Protein AF-A0A7Y2AM12-F1 (afdb_monomer_lite)

Radius of gyration: 33.65 Å; chains: 1; bounding box: 107×78×89 Å

Sequence (313 aa):
MFVEYQKIRNTVLATVAAGVAGVAAFFGVGGGEAPVKTKPTAEVAQQARPAVSVELPPVDLAAVDLDAVDLAAVESNDDASSPRPLVPATSTPVAQASAPANQPTVQMPVAEKSSTGPIPTSTAVVSDEQRYVIAMKFALGQAAESGTAKDVLGAASPWKLNLYDDDKDGRYDRGKLDKNRDDLDDEKWNFKQGRWEKDGGLSVWADDKWVGDAGAEPSKTEPNVTPDLRRYRAALAIATARADRSGKGKDVLGPASPWKLNLYDDDKDGQWDRAKLDTNRDDVDDEKWNFKKGRWEK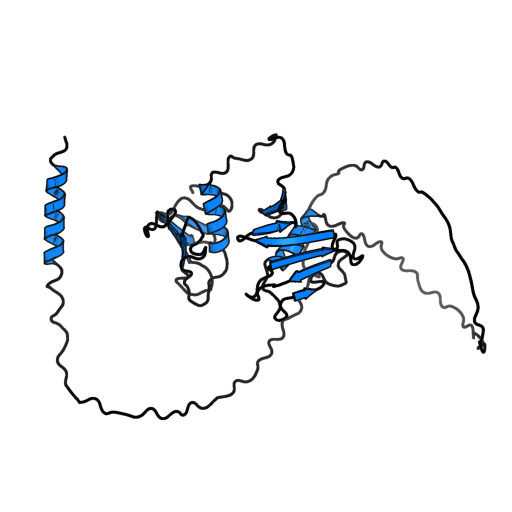SGGSPIWNGSDWVEE

Foldseek 3Di:
DPPVVVVVVVVVVVVVVVPPPPPDPPDDDDDDDDDDPDDDDDDDDPPDDDDDPDDDDDDPPVPDDDPPDDDDDDDDDDDDDDDDDDDDDDDDDDDDDDDDDDDDDDDDDDDDDDDPDDDPPPPPDQDPLNVLLVQVVVQADWADPVQKDWQPVDPPDQKIKIFGNPPPPGHTQKIFIGNRPPPDRPWIWGCDLNWIATPVRQWTDDPSGTDGPPDDDPPPDDPPCDPVLVVCLSQVVVLADWADQVQKDWQVSDPPDQKGKIFGRDPRPGHTQKIFIGNRPPPDRPWIWGQDPNWIATPPRAFTDPSRDTDGD

Structure (mmCIF, N/CA/C/O backbone):
data_AF-A0A7Y2AM12-F1
#
_entry.id   AF-A0A7Y2AM12-F1
#
loop_
_atom_site.group_PDB
_atom_site.id
_atom_site.type_symbol
_atom_site.label_atom_id
_atom_site.label_alt_id
_atom_site.label_comp_id
_atom_site.label_asym_id
_atom_site.label_entity_id
_atom_site.label_seq_id
_atom_site.pdbx_PDB_ins_code
_atom_site.Cartn_x
_atom_site.Cartn_y
_atom_site.Cartn_z
_atom_site.occupancy
_atom_site.B_iso_or_equiv
_atom_site.auth_seq_id
_atom_site.auth_comp_id
_atom_site.auth_asym_id
_atom_site.auth_atom_id
_atom_site.pdbx_PDB_model_num
ATOM 1 N N . MET A 1 1 ? -45.393 27.358 -3.571 1.00 48.16 1 MET A N 1
ATOM 2 C CA . MET A 1 1 ? -45.558 26.093 -2.822 1.00 48.16 1 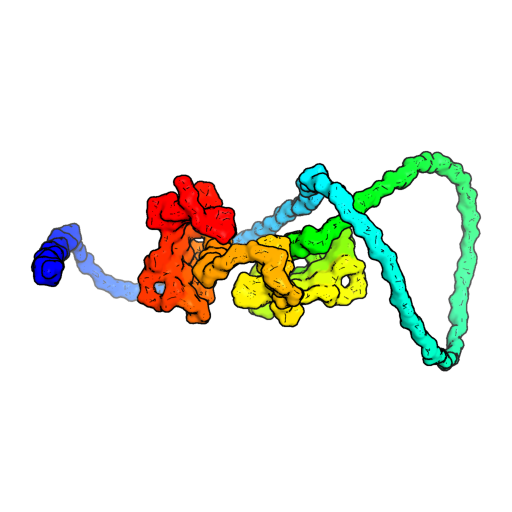MET A CA 1
ATOM 3 C C . MET A 1 1 ? -44.358 25.871 -1.883 1.00 48.16 1 MET A C 1
ATOM 5 O O . MET A 1 1 ? -43.685 24.863 -1.986 1.00 48.16 1 MET A O 1
ATOM 9 N N . PHE A 1 2 ? -44.036 26.839 -1.009 1.00 47.59 2 PHE A N 1
ATOM 10 C CA . PHE A 1 2 ? -42.770 26.846 -0.236 1.00 47.59 2 PHE A CA 1
ATOM 11 C C . PHE A 1 2 ? -42.912 27.319 1.229 1.00 47.59 2 PHE A C 1
ATOM 13 O O . PHE A 1 2 ? -41.919 27.463 1.933 1.00 47.59 2 PHE A O 1
ATOM 20 N N . VAL A 1 3 ? -44.139 27.569 1.704 1.00 49.03 3 VAL A N 1
ATOM 21 C CA . VAL A 1 3 ? -44.395 28.188 3.024 1.00 49.03 3 VAL A CA 1
ATOM 22 C C . VAL A 1 3 ? -44.646 27.146 4.124 1.00 49.03 3 VAL A C 1
ATOM 24 O O . VAL A 1 3 ? -44.323 27.377 5.286 1.00 49.03 3 VAL A O 1
ATOM 27 N N . GLU A 1 4 ? -45.179 25.971 3.782 1.00 51.16 4 GLU A N 1
ATOM 28 C CA . GLU A 1 4 ? -45.597 24.967 4.775 1.00 51.16 4 GLU A CA 1
ATOM 29 C C . GLU A 1 4 ? -44.423 24.213 5.420 1.00 51.16 4 GLU A C 1
ATOM 31 O O . GLU A 1 4 ? -44.491 23.861 6.598 1.00 51.16 4 GLU A O 1
ATOM 36 N N . TYR A 1 5 ? -43.305 24.044 4.703 1.00 46.94 5 TYR A N 1
ATOM 37 C CA . TYR A 1 5 ? -42.157 23.255 5.172 1.00 46.94 5 TYR A CA 1
ATOM 38 C C . TYR A 1 5 ? -41.470 23.833 6.425 1.00 46.94 5 TYR A C 1
ATOM 40 O O . TYR A 1 5 ? -40.877 23.096 7.212 1.00 46.94 5 TYR A O 1
ATOM 48 N N . GLN A 1 6 ? -41.583 25.146 6.659 1.00 48.53 6 GLN A N 1
ATOM 49 C CA . GLN A 1 6 ? -41.065 25.786 7.875 1.00 48.53 6 GLN A CA 1
ATOM 50 C C . GLN A 1 6 ? -41.916 25.480 9.118 1.00 48.53 6 GLN A C 1
ATOM 52 O O . GLN A 1 6 ? -41.383 25.412 10.224 1.00 48.53 6 GLN A O 1
ATOM 57 N N . LYS A 1 7 ? -43.228 25.247 8.959 1.00 48.44 7 LYS A N 1
ATOM 58 C CA . LYS A 1 7 ? -44.145 25.034 10.092 1.00 48.44 7 LYS A CA 1
ATOM 59 C C . LYS A 1 7 ? -43.875 23.713 10.818 1.00 48.44 7 LYS A C 1
ATOM 61 O O . LYS A 1 7 ? -43.938 23.671 12.041 1.00 48.44 7 LYS A O 1
ATOM 66 N N . ILE A 1 8 ? -43.510 22.669 10.071 1.00 53.03 8 ILE A N 1
ATOM 67 C CA . ILE A 1 8 ? -43.226 21.327 10.608 1.00 53.03 8 ILE A CA 1
ATOM 68 C C . ILE A 1 8 ? -41.951 21.330 11.470 1.00 53.03 8 ILE A C 1
ATOM 70 O O . ILE A 1 8 ? -41.915 20.704 12.531 1.00 53.03 8 ILE A O 1
ATOM 74 N N . ARG A 1 9 ? -40.911 22.073 11.057 1.00 49.75 9 ARG A N 1
ATOM 75 C CA . ARG A 1 9 ? -39.594 22.073 11.723 1.00 49.75 9 ARG A CA 1
ATOM 76 C C . ARG A 1 9 ? -39.655 22.548 13.181 1.00 49.75 9 ARG A C 1
ATOM 78 O O . ARG A 1 9 ? -38.979 21.976 14.033 1.00 49.75 9 ARG A O 1
ATOM 85 N N . ASN A 1 10 ? -40.502 23.535 13.476 1.00 46.44 10 ASN A N 1
ATOM 86 C CA . ASN A 1 10 ? -40.638 24.088 14.827 1.00 46.44 10 ASN A CA 1
ATOM 87 C C . ASN A 1 10 ? -41.436 23.175 15.776 1.00 46.44 10 ASN A C 1
ATOM 89 O O . ASN A 1 10 ? -41.194 23.200 16.980 1.00 46.44 10 ASN A O 1
ATOM 93 N N . THR A 1 11 ? -42.348 22.341 15.262 1.00 49.12 11 THR A N 1
ATOM 94 C CA . THR A 1 11 ? -43.096 21.379 16.090 1.00 49.12 11 THR A CA 1
ATOM 95 C C . THR A 1 11 ? -42.201 20.239 16.578 1.00 49.12 11 THR A C 1
ATOM 97 O O . THR A 1 11 ? -42.242 19.903 17.757 1.00 49.12 11 THR A O 1
ATOM 100 N N . VAL A 1 12 ? -41.346 19.686 15.708 1.00 50.94 12 VAL A N 1
ATOM 101 C CA . VAL A 1 12 ? -40.461 18.555 16.059 1.00 50.94 12 VAL A CA 1
ATOM 102 C C . VAL A 1 12 ? -39.429 18.942 17.129 1.00 50.94 12 VAL A C 1
ATOM 104 O O . VAL A 1 12 ? -39.163 18.163 18.043 1.00 50.94 12 VAL A O 1
ATOM 107 N N . LEU A 1 13 ? -38.888 20.165 17.069 1.00 43.28 13 LEU A N 1
ATOM 108 C CA . LEU A 1 13 ? -37.927 20.668 18.061 1.00 43.28 13 LEU A CA 1
ATOM 109 C C . LEU A 1 13 ? -38.526 20.827 19.470 1.00 43.28 13 LEU A C 1
ATOM 111 O O . LEU A 1 13 ? -37.813 20.635 20.455 1.00 43.28 13 LEU A O 1
ATOM 115 N N . ALA A 1 14 ? -39.824 21.123 19.587 1.00 44.62 14 ALA A N 1
ATOM 116 C CA . ALA A 1 14 ? -40.483 21.276 20.884 1.00 44.62 14 ALA A CA 1
ATOM 117 C C . ALA A 1 14 ? -40.625 19.942 21.645 1.00 44.62 14 ALA A C 1
ATOM 119 O O . ALA A 1 14 ? -40.529 19.919 22.871 1.00 44.62 14 ALA A O 1
ATOM 120 N N . THR A 1 15 ? -40.821 18.823 20.938 1.00 42.66 15 THR A N 1
ATOM 121 C CA . THR A 1 15 ? -41.042 17.509 21.566 1.00 42.66 15 THR A CA 1
ATOM 122 C C . THR A 1 15 ? -39.771 16.934 22.198 1.00 42.66 15 THR A C 1
ATOM 124 O O . THR A 1 15 ? -39.844 16.315 23.258 1.00 42.66 15 THR A O 1
ATOM 127 N N . VAL A 1 16 ? -38.596 17.170 21.602 1.00 45.44 16 VAL A N 1
ATOM 128 C CA . VAL A 1 16 ? -37.316 16.648 22.122 1.00 45.44 16 VAL A CA 1
ATOM 129 C C . VAL A 1 16 ? -36.921 17.328 23.440 1.00 45.44 16 VAL A C 1
ATOM 131 O O . VAL A 1 16 ? -36.433 16.664 24.354 1.00 45.44 16 VAL A O 1
ATOM 134 N N . ALA A 1 17 ? -37.199 18.628 23.586 1.00 41.84 17 ALA A N 1
ATOM 135 C CA . ALA A 1 17 ? -36.869 19.394 24.791 1.00 41.84 17 ALA A CA 1
ATOM 136 C C . ALA A 1 17 ? -37.600 18.903 26.060 1.00 41.84 17 ALA A C 1
ATOM 138 O O . ALA A 1 17 ? -37.086 19.062 27.165 1.00 41.84 17 ALA A O 1
ATOM 139 N N . ALA A 1 18 ? -38.770 18.270 25.917 1.00 42.28 18 ALA A N 1
ATOM 140 C CA . ALA A 1 18 ? -39.535 17.723 27.039 1.00 42.28 18 ALA A CA 1
ATOM 141 C C . ALA A 1 18 ? -39.009 16.363 27.550 1.00 42.28 18 ALA A C 1
ATOM 143 O O . ALA A 1 18 ? -39.309 15.978 28.678 1.00 42.28 18 ALA A O 1
ATOM 144 N N . GLY A 1 19 ? -38.224 15.630 26.749 1.00 36.97 19 GLY A N 1
ATOM 145 C CA . GLY A 1 19 ? -37.822 14.249 27.055 1.00 36.97 19 GLY A CA 1
ATOM 146 C C . GLY A 1 19 ? -36.674 14.092 28.061 1.00 36.97 19 GLY A C 1
ATOM 147 O O . GLY A 1 19 ? -36.467 13.000 28.583 1.00 36.97 19 GLY A O 1
ATOM 148 N N . VAL A 1 20 ? -35.916 15.157 28.345 1.00 42.25 20 VAL A N 1
ATOM 149 C CA . VAL A 1 20 ? -34.642 15.070 29.094 1.00 42.25 20 VAL A CA 1
ATOM 150 C C . VAL A 1 20 ? -34.815 15.261 30.613 1.00 42.25 20 VAL A C 1
ATOM 152 O O . VAL A 1 20 ? -33.947 14.876 31.391 1.00 42.25 20 VAL A O 1
ATOM 155 N N . ALA A 1 21 ? -35.959 15.774 31.074 1.00 40.28 21 ALA A N 1
ATOM 156 C CA . ALA A 1 21 ? -36.212 16.050 32.495 1.00 40.28 21 ALA A CA 1
ATOM 157 C C . ALA A 1 21 ? -36.551 14.805 33.356 1.00 40.28 21 ALA A C 1
ATOM 159 O O . ALA A 1 21 ? -36.810 14.942 34.550 1.00 40.28 21 ALA A O 1
ATOM 160 N N . GLY A 1 22 ? -36.597 13.601 32.769 1.00 39.72 22 GLY A N 1
ATOM 161 C CA . GLY A 1 22 ? -37.261 12.430 33.365 1.00 39.72 22 GLY A CA 1
ATOM 162 C C . GLY A 1 22 ? -36.388 11.356 34.031 1.00 39.72 22 GLY A C 1
ATOM 163 O O . GLY A 1 22 ? -36.951 10.399 34.554 1.00 39.72 22 GLY A O 1
ATOM 164 N N . VAL A 1 23 ? -35.048 11.448 34.007 1.00 43.47 23 VAL A N 1
ATOM 165 C CA . VAL A 1 23 ? -34.156 10.317 34.385 1.00 43.47 23 VAL A CA 1
ATOM 166 C C . VAL A 1 23 ? -33.044 10.717 35.374 1.00 43.47 23 VAL A C 1
ATOM 168 O O . VAL A 1 23 ? -31.906 10.274 35.274 1.00 43.47 23 VAL A O 1
ATOM 171 N N . ALA A 1 24 ? -33.365 11.570 36.353 1.00 40.50 24 ALA A N 1
ATOM 172 C CA . ALA A 1 24 ? -32.408 12.082 37.349 1.00 40.50 24 ALA A CA 1
ATOM 173 C C . ALA A 1 24 ? -32.880 11.903 38.811 1.00 40.50 24 ALA A C 1
ATOM 175 O O . ALA A 1 24 ? -32.611 12.745 39.663 1.00 40.50 24 ALA A O 1
ATOM 176 N N . ALA A 1 25 ? -33.615 10.821 39.103 1.00 45.88 25 ALA A N 1
ATOM 177 C CA . ALA A 1 25 ? -34.287 10.619 40.395 1.00 45.88 25 ALA A CA 1
ATOM 178 C C . ALA A 1 25 ? -34.190 9.186 40.972 1.00 45.88 25 ALA A C 1
ATOM 180 O O . ALA A 1 25 ? -35.029 8.808 41.785 1.00 45.88 25 ALA A O 1
ATOM 181 N N . PHE A 1 26 ? -33.206 8.370 40.556 1.00 46.47 26 PHE A N 1
ATOM 182 C CA . PHE A 1 26 ? -33.102 6.964 41.004 1.00 46.47 26 PHE A CA 1
ATOM 183 C C . PHE A 1 26 ? -31.701 6.457 41.402 1.00 46.47 26 PHE A C 1
ATOM 185 O O . PHE A 1 26 ? -31.488 5.258 41.550 1.00 46.47 26 PHE A O 1
ATOM 192 N N . PHE A 1 27 ? -30.768 7.370 41.671 1.00 46.12 27 PHE A N 1
ATOM 193 C CA . PHE A 1 27 ? -29.614 7.120 42.540 1.00 46.12 27 PHE A CA 1
ATOM 194 C C . PHE A 1 27 ? -29.493 8.321 43.489 1.00 46.12 27 PHE A C 1
ATOM 196 O O . PHE A 1 27 ? -29.644 9.457 43.053 1.00 46.12 27 PHE A O 1
ATOM 203 N N . GLY A 1 28 ? -29.246 8.167 44.785 1.00 39.53 28 GLY A N 1
ATOM 204 C CA . GLY A 1 28 ? -29.014 6.941 45.551 1.00 39.53 28 GLY A CA 1
ATOM 205 C C . GLY A 1 28 ? -28.214 7.323 46.792 1.00 39.53 28 GLY A C 1
ATOM 206 O O . GLY A 1 28 ? -27.015 7.556 46.690 1.00 39.53 28 GLY A O 1
ATOM 207 N N . VAL A 1 29 ? -28.881 7.499 47.935 1.00 48.03 29 VAL A N 1
ATOM 208 C CA . VAL A 1 29 ? -28.273 8.161 49.101 1.00 48.03 29 VAL A CA 1
ATOM 209 C C . VAL A 1 29 ? -27.206 7.281 49.759 1.00 48.03 29 VAL A C 1
ATOM 211 O O . VAL A 1 29 ? -27.513 6.303 50.433 1.00 48.03 29 VAL A O 1
ATOM 214 N N . GLY A 1 30 ? -25.958 7.715 49.623 1.00 41.72 30 GLY A N 1
ATOM 215 C CA . GLY A 1 30 ? -24.809 7.376 50.455 1.00 41.72 30 GLY A CA 1
ATOM 216 C C . GLY A 1 30 ? -23.833 8.552 50.355 1.00 41.72 30 GLY A C 1
ATOM 217 O O . GLY A 1 30 ? -23.687 9.142 49.291 1.00 41.72 30 GLY A O 1
ATOM 218 N N . GLY A 1 31 ? -23.191 9.023 51.415 1.00 43.00 31 GLY A N 1
ATOM 219 C CA . GLY A 1 31 ? -22.893 8.361 52.684 1.00 43.00 31 GLY A CA 1
ATOM 220 C C . GLY A 1 31 ? -21.434 8.696 52.966 1.00 43.00 31 GLY A C 1
ATOM 221 O O . GLY A 1 31 ? -20.547 7.969 52.539 1.00 43.00 31 GLY A O 1
ATOM 222 N N . GLY A 1 32 ? -21.191 9.896 53.495 1.00 50.31 32 GLY A N 1
ATOM 223 C CA . GLY A 1 32 ? -19.881 10.538 53.395 1.00 50.31 32 GLY A CA 1
ATOM 224 C C . GLY A 1 32 ? -18.873 10.061 54.437 1.00 50.31 32 GLY A C 1
ATOM 225 O O . GLY A 1 32 ? -19.106 10.224 55.631 1.00 50.31 32 GLY A O 1
ATOM 226 N N . GLU A 1 33 ? -17.711 9.608 53.971 1.00 41.59 33 GLU A N 1
ATOM 227 C CA . GLU A 1 33 ? -16.482 9.513 54.764 1.00 41.59 33 GLU A CA 1
ATOM 228 C C . GLU A 1 33 ? -15.369 10.351 54.113 1.00 41.59 33 GLU A C 1
ATOM 230 O O . GLU A 1 33 ? -15.373 10.606 52.907 1.00 41.59 33 GLU A O 1
ATOM 235 N N . ALA A 1 34 ? -14.438 10.853 54.927 1.00 53.59 34 ALA A N 1
ATOM 236 C CA . ALA A 1 34 ? -13.440 11.826 54.489 1.00 53.59 34 ALA A CA 1
ATOM 237 C C . ALA A 1 34 ? -12.248 11.169 53.755 1.00 53.59 34 ALA A C 1
ATOM 239 O O . ALA A 1 34 ? -11.826 10.073 54.130 1.00 53.59 34 ALA A O 1
ATOM 240 N N . PRO A 1 35 ? -11.634 11.842 52.760 1.00 52.34 35 PRO A N 1
ATOM 241 C CA . PRO A 1 35 ? -10.493 11.298 52.027 1.00 52.34 35 PRO A CA 1
ATOM 242 C C . PRO A 1 35 ? -9.235 11.228 52.906 1.00 52.34 35 PRO A C 1
ATOM 244 O O . PRO A 1 35 ? -8.510 12.212 53.085 1.00 52.34 35 PRO A O 1
ATOM 247 N N . VAL A 1 36 ? -8.945 10.037 53.431 1.00 50.72 36 VAL A N 1
ATOM 248 C CA . VAL A 1 36 ? -7.680 9.735 54.112 1.00 50.72 36 VAL A CA 1
ATOM 249 C C . VAL A 1 36 ? -6.530 9.838 53.108 1.00 50.72 36 VAL A C 1
ATOM 251 O O . VAL A 1 36 ? -6.506 9.137 52.099 1.00 50.72 36 VAL A O 1
ATOM 254 N N . LYS A 1 37 ? -5.539 10.692 53.395 1.00 50.84 37 LYS A N 1
ATOM 255 C CA . LYS A 1 37 ? -4.305 10.806 52.600 1.00 50.84 37 LYS A CA 1
ATOM 256 C C . LYS A 1 37 ? -3.406 9.580 52.801 1.00 50.84 37 LYS A C 1
ATOM 258 O O . LYS A 1 37 ? -2.452 9.628 53.578 1.00 50.84 37 LYS A O 1
ATOM 263 N N . THR A 1 38 ? -3.675 8.494 52.084 1.00 45.78 38 THR A N 1
ATOM 264 C CA . THR A 1 38 ? -2.733 7.377 51.964 1.00 45.78 38 THR A CA 1
ATOM 265 C C . THR A 1 38 ? -1.579 7.756 51.032 1.00 45.78 38 THR A C 1
ATOM 267 O O . THR A 1 38 ? -1.756 8.242 49.916 1.00 45.78 38 THR A O 1
ATOM 270 N N . LYS A 1 39 ? -0.357 7.580 51.534 1.00 47.91 39 LYS A N 1
ATOM 271 C CA . LYS A 1 39 ? 0.895 7.844 50.818 1.00 47.91 39 LYS A CA 1
ATOM 272 C C . LYS A 1 39 ? 1.171 6.669 49.863 1.00 47.91 39 LYS A C 1
ATOM 274 O O . LYS A 1 39 ? 1.102 5.534 50.330 1.00 47.91 39 LYS A O 1
ATOM 279 N N . PRO A 1 40 ? 1.502 6.886 48.577 1.00 48.66 40 PRO A N 1
ATOM 280 C CA . PRO A 1 40 ? 1.839 5.786 47.680 1.00 48.66 40 PRO A CA 1
ATOM 281 C C . PRO A 1 40 ? 3.198 5.187 48.070 1.00 48.66 40 PRO A C 1
ATOM 283 O O . PRO A 1 40 ? 4.247 5.789 47.837 1.00 48.66 40 PRO A O 1
ATOM 286 N N . THR A 1 41 ? 3.179 4.001 48.678 1.00 54.06 41 THR A N 1
ATOM 287 C CA . THR A 1 41 ? 4.371 3.161 48.840 1.00 54.06 41 THR A CA 1
ATOM 288 C C . THR A 1 41 ? 4.652 2.470 47.511 1.00 54.06 41 THR A C 1
ATOM 290 O O . THR A 1 41 ? 3.810 1.730 47.006 1.00 54.06 41 THR A O 1
ATOM 293 N N . ALA A 1 42 ? 5.823 2.724 46.930 1.00 53.31 42 ALA A N 1
ATOM 294 C CA . ALA A 1 42 ? 6.244 2.089 45.690 1.00 53.31 42 ALA A CA 1
ATOM 295 C C . ALA A 1 42 ? 6.915 0.740 45.984 1.00 53.31 42 ALA A C 1
ATOM 297 O O . ALA A 1 42 ? 8.079 0.704 46.373 1.00 53.31 42 ALA A O 1
ATOM 298 N N . GLU A 1 43 ? 6.193 -0.359 45.763 1.00 50.09 43 GLU A N 1
ATOM 299 C CA . GLU A 1 43 ? 6.759 -1.712 45.772 1.00 50.09 43 GLU A CA 1
ATOM 300 C C . GLU A 1 43 ? 6.133 -2.555 44.650 1.00 50.09 43 GLU A C 1
ATOM 302 O O . GLU A 1 43 ? 5.237 -3.370 44.855 1.00 50.09 43 GLU A O 1
ATOM 307 N N . VAL A 1 44 ? 6.590 -2.316 43.417 1.00 49.94 44 VAL A N 1
ATOM 308 C CA . VAL A 1 44 ? 6.283 -3.176 42.266 1.00 49.94 44 VAL A CA 1
ATOM 309 C C . VAL A 1 44 ? 7.417 -4.184 42.128 1.00 49.94 44 VAL A C 1
ATOM 311 O O . VAL A 1 44 ? 8.476 -3.870 41.586 1.00 49.94 44 VAL A O 1
ATOM 314 N N . ALA A 1 45 ? 7.201 -5.399 42.628 1.00 48.97 45 ALA A N 1
ATOM 315 C CA . ALA A 1 45 ? 8.146 -6.492 42.446 1.00 48.97 45 ALA A CA 1
ATOM 316 C C . ALA A 1 45 ? 8.294 -6.821 40.948 1.00 48.97 45 ALA A C 1
ATOM 318 O O . ALA A 1 45 ? 7.326 -7.2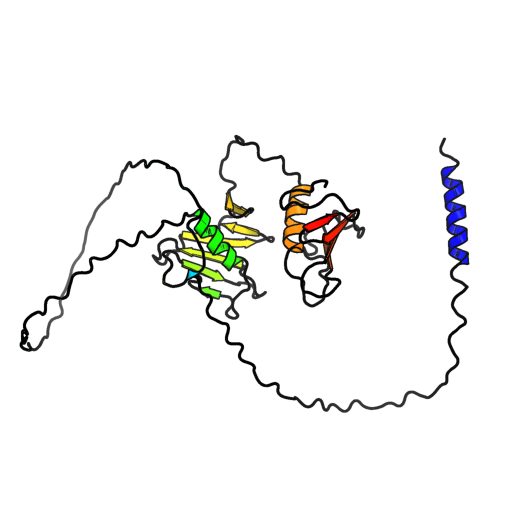01 40.286 1.00 48.97 45 ALA A O 1
ATOM 319 N N . GLN A 1 46 ? 9.511 -6.698 40.407 1.00 46.72 46 GLN A N 1
ATOM 320 C CA . GLN A 1 46 ? 9.819 -7.124 39.040 1.00 46.72 46 GLN A CA 1
ATOM 321 C C . GLN A 1 46 ? 9.804 -8.654 38.951 1.00 46.72 46 GLN A C 1
ATOM 323 O O . GLN A 1 46 ? 10.822 -9.324 39.118 1.00 46.72 46 GLN A O 1
ATOM 328 N N . GLN A 1 47 ? 8.629 -9.216 38.678 1.00 51.09 47 GLN A N 1
ATOM 329 C CA . GLN A 1 47 ? 8.473 -10.642 38.425 1.00 51.09 47 GLN A CA 1
ATOM 330 C C . GLN A 1 47 ? 9.033 -10.971 37.033 1.00 51.09 47 GLN A C 1
ATOM 332 O O . GLN A 1 47 ? 8.367 -10.782 36.014 1.00 51.09 47 GLN A O 1
ATOM 337 N N . ALA A 1 48 ? 10.289 -11.421 36.993 1.00 50.69 48 ALA A N 1
ATOM 338 C CA . ALA A 1 48 ? 10.980 -11.773 35.758 1.00 50.69 48 ALA A CA 1
ATOM 339 C C . ALA A 1 48 ? 10.213 -12.868 34.996 1.00 50.69 48 ALA A C 1
ATOM 341 O O . ALA A 1 48 ? 10.040 -13.984 35.489 1.00 50.69 48 ALA A O 1
ATOM 342 N N . ARG A 1 49 ? 9.751 -12.547 33.783 1.00 51.25 49 ARG A N 1
ATOM 343 C CA . ARG A 1 49 ? 9.160 -13.534 32.872 1.00 51.25 49 ARG A CA 1
ATOM 344 C C . ARG A 1 49 ? 10.278 -14.362 32.225 1.00 51.25 49 ARG A C 1
ATOM 346 O O . ARG A 1 49 ? 11.261 -13.765 31.786 1.00 51.25 49 ARG A O 1
ATOM 353 N N . PRO A 1 50 ? 10.144 -15.696 32.123 1.00 51.25 50 PRO A N 1
ATOM 354 C CA . PRO A 1 50 ? 11.082 -16.497 31.348 1.00 51.25 50 PRO A CA 1
ATOM 355 C C . PRO A 1 50 ? 10.990 -16.114 29.866 1.00 51.25 50 PRO A C 1
ATOM 357 O O . PRO A 1 50 ? 9.896 -15.901 29.339 1.00 51.25 50 PRO A O 1
ATOM 360 N N . ALA A 1 51 ? 12.137 -16.041 29.191 1.00 45.66 51 ALA A N 1
ATOM 361 C CA . ALA A 1 51 ? 12.180 -15.857 27.748 1.00 45.66 51 ALA A CA 1
ATOM 362 C C . ALA A 1 51 ? 11.692 -17.141 27.060 1.00 45.66 51 ALA A C 1
ATOM 364 O O . ALA A 1 51 ? 12.333 -18.187 27.158 1.00 45.66 51 ALA A O 1
ATOM 365 N N . VAL A 1 52 ? 10.549 -17.062 26.378 1.00 57.34 52 VAL A N 1
ATOM 366 C CA . VAL A 1 52 ? 10.064 -18.136 25.506 1.00 57.34 52 VAL A CA 1
ATOM 367 C C . VAL A 1 52 ? 10.642 -17.888 24.118 1.00 57.34 52 VAL A C 1
ATOM 369 O O . VAL A 1 52 ? 10.113 -17.075 23.362 1.00 57.34 52 VAL A O 1
ATOM 372 N N . SER A 1 53 ? 11.740 -18.569 23.797 1.00 51.97 53 SER A N 1
ATOM 373 C CA . SER A 1 53 ? 12.266 -18.608 22.432 1.00 51.97 53 SER A CA 1
ATOM 374 C C . SER A 1 53 ? 11.265 -19.334 21.536 1.00 51.97 53 SER A C 1
ATOM 376 O O . SER A 1 53 ? 11.131 -20.554 21.614 1.00 51.97 53 SER A O 1
ATOM 378 N N . VAL A 1 54 ? 10.541 -18.586 20.704 1.00 56.19 54 VAL A N 1
ATOM 379 C CA . VAL A 1 54 ? 9.681 -19.159 19.664 1.00 56.19 54 VAL A CA 1
ATOM 380 C C . VAL A 1 54 ? 10.564 -19.507 18.472 1.00 56.19 54 VAL A C 1
ATOM 382 O O . VAL A 1 54 ? 10.887 -18.653 17.650 1.00 56.19 54 VAL A O 1
ATOM 385 N N . GLU A 1 55 ? 10.983 -20.766 18.408 1.00 45.25 55 GLU A N 1
ATOM 386 C CA . GLU A 1 55 ? 11.673 -21.324 17.248 1.00 45.25 55 GLU A CA 1
ATOM 387 C C . GLU A 1 55 ? 10.661 -21.449 16.098 1.00 45.25 55 GLU A C 1
ATOM 389 O O . GLU A 1 55 ? 9.754 -22.283 16.136 1.00 45.25 55 GLU A O 1
ATOM 394 N N . LEU A 1 56 ? 10.755 -20.552 15.112 1.00 54.12 56 LEU A N 1
ATOM 395 C CA . LEU A 1 56 ? 9.883 -20.582 13.940 1.00 54.12 56 LEU A CA 1
ATOM 396 C C . LEU A 1 56 ? 10.251 -21.795 13.069 1.00 54.12 56 LEU A C 1
ATOM 398 O O . LEU A 1 56 ? 11.436 -21.985 12.781 1.00 54.12 56 LEU A O 1
ATOM 402 N N . PRO A 1 57 ? 9.274 -22.609 12.628 1.00 66.19 57 PRO A N 1
ATOM 403 C CA . PRO A 1 57 ? 9.557 -23.745 11.762 1.00 66.19 57 PRO A CA 1
ATOM 404 C C . PRO A 1 57 ? 10.115 -23.263 10.411 1.00 66.19 57 PRO A C 1
ATOM 406 O O . PRO A 1 57 ? 9.711 -22.199 9.929 1.00 66.19 57 PRO A O 1
ATOM 409 N N . PRO A 1 58 ? 11.013 -24.033 9.770 1.00 61.88 58 PRO A N 1
ATOM 410 C CA . PRO A 1 58 ? 11.512 -23.695 8.444 1.00 61.88 58 PRO A CA 1
ATOM 411 C C . PRO A 1 58 ? 10.355 -23.656 7.439 1.00 61.88 58 PRO A C 1
ATOM 413 O O . PRO A 1 58 ? 9.550 -24.585 7.365 1.00 61.88 58 PRO A O 1
ATOM 416 N N . VAL A 1 59 ? 10.280 -22.578 6.657 1.00 60.34 59 VAL A N 1
ATOM 417 C CA . VAL A 1 59 ? 9.306 -22.448 5.567 1.00 60.34 59 VAL A CA 1
ATOM 418 C C . VAL A 1 59 ? 9.762 -23.333 4.412 1.00 60.34 59 VAL A C 1
ATOM 420 O O . VAL A 1 59 ? 10.765 -23.039 3.763 1.00 60.34 59 VAL A O 1
ATOM 423 N N . ASP A 1 60 ? 9.032 -24.419 4.164 1.00 52.56 60 ASP A N 1
ATOM 424 C CA . ASP A 1 60 ? 9.307 -25.307 3.038 1.00 52.56 60 ASP A CA 1
ATOM 425 C C . ASP A 1 60 ? 8.819 -24.679 1.723 1.00 52.56 60 ASP A C 1
ATOM 427 O O . ASP A 1 60 ? 7.625 -24.640 1.421 1.00 52.56 60 ASP A O 1
ATOM 431 N N . LEU A 1 61 ? 9.769 -24.162 0.943 1.00 51.34 61 LEU A N 1
ATOM 432 C CA . LEU A 1 61 ? 9.518 -23.553 -0.364 1.00 51.34 61 LEU A CA 1
ATOM 433 C C . LEU A 1 61 ? 9.294 -24.588 -1.482 1.00 51.34 61 LEU A C 1
ATOM 435 O O . LEU A 1 61 ? 8.922 -24.195 -2.585 1.00 51.34 61 LEU A O 1
ATOM 439 N N . ALA A 1 62 ? 9.482 -25.891 -1.229 1.00 53.91 62 ALA A N 1
ATOM 440 C CA . ALA A 1 62 ? 9.269 -26.939 -2.232 1.00 53.91 62 ALA A CA 1
ATOM 441 C C . ALA A 1 62 ? 7.781 -27.264 -2.486 1.00 53.91 62 ALA A C 1
ATOM 443 O O . ALA A 1 62 ? 7.469 -28.005 -3.414 1.00 53.91 62 ALA A O 1
ATOM 444 N N . ALA A 1 63 ? 6.863 -26.716 -1.682 1.00 46.94 63 ALA A N 1
ATOM 445 C CA . ALA A 1 63 ? 5.423 -26.978 -1.761 1.00 46.94 63 ALA A CA 1
ATOM 446 C C . ALA A 1 63 ? 4.642 -26.032 -2.703 1.00 46.94 63 ALA A C 1
ATOM 448 O O . ALA A 1 63 ? 3.410 -26.076 -2.729 1.00 46.94 63 ALA A O 1
ATOM 449 N N . VAL A 1 64 ? 5.322 -25.163 -3.461 1.00 49.53 64 VAL A N 1
ATOM 450 C CA . VAL A 1 64 ? 4.681 -24.318 -4.483 1.00 49.53 64 VAL A CA 1
ATOM 451 C C . VAL A 1 64 ? 4.544 -25.117 -5.779 1.00 49.53 64 VAL A C 1
ATOM 453 O O . VAL A 1 64 ? 5.495 -25.226 -6.548 1.00 49.53 64 VAL A O 1
ATOM 456 N N . ASP A 1 65 ? 3.354 -25.672 -6.007 1.00 41.41 65 ASP A N 1
ATOM 457 C CA . ASP A 1 65 ? 2.983 -26.304 -7.277 1.00 41.41 65 ASP A CA 1
ATOM 458 C C . ASP A 1 65 ? 3.000 -25.260 -8.413 1.00 41.41 65 ASP A C 1
ATOM 460 O O . ASP A 1 65 ? 2.401 -24.186 -8.298 1.00 41.41 65 ASP A O 1
ATOM 464 N N . LEU A 1 66 ? 3.741 -25.559 -9.483 1.00 50.06 66 LEU A N 1
ATOM 465 C CA . LEU A 1 66 ? 4.013 -24.663 -10.612 1.00 50.06 66 LEU A CA 1
ATOM 466 C C . LEU A 1 66 ? 3.477 -25.198 -11.951 1.00 50.06 66 LEU A C 1
ATOM 468 O O . LEU A 1 66 ? 3.524 -24.472 -12.944 1.00 50.06 66 LEU A O 1
ATOM 472 N N . ASP A 1 67 ? 2.924 -26.415 -11.995 1.00 42.22 67 ASP A N 1
ATOM 473 C CA . ASP A 1 67 ? 2.609 -27.126 -13.249 1.00 42.22 67 ASP A CA 1
ATOM 474 C C . ASP A 1 67 ? 1.286 -26.666 -13.915 1.00 42.22 67 ASP A C 1
ATOM 476 O O . ASP A 1 67 ? 0.783 -27.291 -14.849 1.00 42.22 67 ASP A O 1
ATOM 480 N N . ALA A 1 68 ? 0.708 -25.551 -13.454 1.00 43.00 68 ALA A N 1
ATOM 481 C CA . ALA A 1 68 ? -0.639 -25.087 -13.804 1.00 43.00 68 ALA A CA 1
ATOM 482 C C . ALA A 1 68 ? -0.701 -23.904 -14.802 1.00 43.00 68 ALA A C 1
ATOM 484 O O . ALA A 1 68 ? -1.733 -23.232 -14.880 1.00 43.00 68 ALA A O 1
ATOM 485 N N . VAL A 1 69 ? 0.368 -23.620 -15.562 1.00 44.78 69 VAL A N 1
ATOM 486 C CA . VAL A 1 69 ? 0.386 -22.536 -16.572 1.00 44.78 69 VAL A CA 1
ATOM 487 C C . VAL A 1 69 ? 0.864 -23.047 -17.935 1.00 44.78 69 VAL A C 1
ATOM 489 O O . VAL A 1 69 ? 2.047 -23.303 -18.141 1.00 44.78 69 VAL A O 1
ATOM 492 N N . ASP A 1 70 ? -0.067 -23.151 -18.883 1.00 38.50 70 ASP A N 1
ATOM 493 C CA . ASP A 1 70 ? 0.191 -23.556 -20.271 1.00 38.50 70 ASP A CA 1
ATOM 494 C C . ASP A 1 70 ? 0.767 -22.379 -21.088 1.00 38.50 70 ASP A C 1
ATOM 496 O O . ASP A 1 70 ? 0.078 -21.386 -21.339 1.00 38.50 70 ASP A O 1
ATOM 500 N N . LEU A 1 71 ? 2.049 -22.459 -21.472 1.00 40.78 71 LEU A N 1
ATOM 501 C CA . LEU A 1 71 ? 2.754 -21.425 -22.245 1.00 40.78 71 LEU A CA 1
ATOM 502 C C . LEU A 1 71 ? 2.918 -21.815 -23.722 1.00 40.78 71 LEU A C 1
ATOM 504 O O . LEU A 1 71 ? 3.936 -22.369 -24.144 1.00 40.78 71 LEU A O 1
ATOM 508 N N . ALA A 1 72 ? 1.941 -21.423 -24.538 1.00 37.00 72 ALA A N 1
ATOM 509 C CA . ALA A 1 72 ? 2.032 -21.504 -25.991 1.00 37.00 72 ALA A CA 1
ATOM 510 C C . ALA A 1 72 ? 2.824 -20.319 -26.593 1.00 37.00 72 ALA A C 1
ATOM 512 O O . ALA A 1 72 ? 2.308 -19.212 -26.698 1.00 37.00 72 ALA A O 1
ATOM 513 N N . ALA A 1 73 ? 4.062 -20.604 -27.014 1.00 41.78 73 ALA A N 1
ATOM 514 C CA . ALA A 1 73 ? 4.868 -19.935 -28.051 1.00 41.78 73 ALA A CA 1
ATOM 515 C C . ALA A 1 73 ? 4.853 -18.387 -28.180 1.00 41.78 73 ALA A C 1
ATOM 517 O O . ALA A 1 73 ? 3.913 -17.786 -28.697 1.00 41.78 73 ALA A O 1
ATOM 518 N N . VAL A 1 74 ? 6.016 -17.772 -27.926 1.00 39.50 74 VAL A N 1
ATOM 519 C CA . VAL A 1 74 ? 6.455 -16.517 -28.571 1.00 39.50 74 VAL A CA 1
ATOM 520 C C . VAL A 1 74 ? 7.851 -16.750 -29.156 1.00 39.50 74 VAL A C 1
ATOM 522 O O . VAL A 1 74 ? 8.700 -17.358 -28.507 1.00 39.50 74 VAL A O 1
ATOM 525 N N . GLU A 1 75 ? 8.070 -16.317 -30.398 1.00 36.00 75 GLU A N 1
ATOM 526 C CA . GLU A 1 75 ? 9.280 -16.614 -31.178 1.00 36.00 75 GLU A CA 1
ATOM 527 C C . GLU A 1 75 ? 10.439 -15.638 -30.897 1.00 36.00 75 GLU A C 1
ATOM 529 O O . GLU A 1 75 ? 10.239 -14.473 -30.547 1.00 36.00 75 GLU A O 1
ATOM 534 N N . SER A 1 76 ? 11.670 -16.122 -31.070 1.00 37.66 76 SER A N 1
ATOM 535 C CA . SER A 1 76 ? 12.914 -15.363 -30.898 1.00 37.66 76 SER A CA 1
ATOM 536 C C . SER A 1 76 ? 13.279 -14.537 -32.136 1.00 37.66 76 SER A C 1
ATOM 538 O O . SER A 1 76 ? 13.234 -15.056 -33.249 1.00 37.66 76 SER A O 1
ATOM 540 N N . ASN A 1 77 ? 13.771 -13.312 -31.933 1.00 33.75 77 ASN A N 1
ATOM 541 C CA . ASN A 1 77 ? 14.516 -12.553 -32.942 1.00 33.75 77 ASN A CA 1
ATOM 542 C C . ASN A 1 77 ? 15.898 -12.176 -32.392 1.00 33.75 77 ASN A C 1
ATOM 544 O O . ASN A 1 77 ? 16.000 -11.315 -31.518 1.00 33.75 77 ASN A O 1
ATOM 548 N N . ASP A 1 78 ? 16.944 -12.799 -32.933 1.00 43.56 78 ASP A N 1
ATOM 549 C CA . ASP A 1 78 ? 18.327 -12.336 -32.817 1.00 43.56 78 ASP A CA 1
ATOM 550 C C . ASP A 1 78 ? 18.631 -11.327 -33.937 1.00 43.56 78 ASP A C 1
ATOM 552 O O . ASP A 1 78 ? 18.352 -11.613 -35.101 1.00 43.56 78 ASP A O 1
ATOM 556 N N . ASP A 1 79 ? 19.295 -10.211 -33.622 1.00 35.66 79 ASP A N 1
ATOM 557 C CA . ASP A 1 79 ? 20.350 -9.667 -34.493 1.00 35.66 79 ASP A CA 1
ATOM 558 C C . ASP A 1 79 ? 21.344 -8.813 -33.678 1.00 35.66 79 ASP A C 1
ATOM 560 O O . ASP A 1 79 ? 21.080 -8.423 -32.537 1.00 35.66 79 ASP A O 1
ATOM 564 N N . ALA A 1 80 ? 22.526 -8.561 -34.236 1.00 38.44 80 ALA A N 1
ATOM 565 C CA . ALA A 1 80 ? 23.713 -8.123 -33.510 1.00 38.44 80 ALA A CA 1
ATOM 566 C C . ALA A 1 80 ? 24.247 -6.748 -33.945 1.00 38.44 80 ALA A C 1
ATOM 568 O O . ALA A 1 80 ? 24.052 -6.315 -35.078 1.00 38.44 80 ALA A O 1
ATOM 569 N N . SER A 1 81 ? 25.062 -6.118 -33.084 1.00 36.31 81 SER A N 1
ATOM 570 C CA . SER A 1 81 ? 26.335 -5.482 -33.490 1.00 36.31 81 SER A CA 1
ATOM 571 C C . SER A 1 81 ? 27.168 -4.979 -32.302 1.00 36.31 81 SER A C 1
ATOM 573 O O . SER A 1 81 ? 26.646 -4.436 -31.334 1.00 36.31 81 SER A O 1
ATOM 575 N N . SER A 1 82 ? 28.495 -5.108 -32.405 1.00 39.88 82 SER A N 1
ATOM 576 C CA . SER A 1 82 ? 29.482 -4.413 -31.552 1.00 39.88 82 SER A CA 1
ATOM 577 C C . SER A 1 82 ? 30.069 -3.192 -32.281 1.00 39.88 82 SER A C 1
ATOM 579 O O . SER A 1 82 ? 29.877 -3.053 -33.489 1.00 39.88 82 SER A O 1
ATOM 581 N N . PRO A 1 83 ? 30.861 -2.339 -31.600 1.00 55.81 83 PRO A N 1
ATOM 582 C CA . PRO A 1 83 ? 32.308 -2.430 -31.861 1.00 55.81 83 PRO A CA 1
ATOM 583 C C . PRO A 1 83 ? 33.233 -2.186 -30.644 1.00 55.81 83 PRO A C 1
ATOM 585 O O . PRO A 1 83 ? 32.856 -1.597 -29.636 1.00 55.81 83 PRO A O 1
ATOM 588 N N . ARG A 1 84 ? 34.499 -2.612 -30.781 1.00 44.38 84 ARG A N 1
ATOM 589 C CA . ARG A 1 84 ? 35.635 -2.321 -29.873 1.00 44.38 84 ARG A CA 1
ATOM 590 C C . ARG A 1 84 ? 36.399 -1.047 -30.276 1.00 44.38 84 ARG A C 1
ATOM 592 O O . ARG A 1 84 ? 36.388 -0.685 -31.451 1.00 44.38 84 ARG A O 1
ATOM 599 N N . PRO A 1 85 ? 37.231 -0.508 -29.363 1.00 53.59 85 PRO A N 1
ATOM 600 C CA . PRO A 1 85 ? 38.582 -0.056 -29.728 1.00 53.59 85 PRO A CA 1
ATOM 601 C C . PRO A 1 85 ? 39.720 -0.592 -28.816 1.00 53.59 85 PRO A C 1
ATOM 603 O O . PRO A 1 85 ? 39.519 -1.449 -27.957 1.00 53.59 85 PRO A O 1
ATOM 606 N N . LEU A 1 86 ? 40.943 -0.114 -29.084 1.00 47.28 86 LEU A N 1
ATOM 607 C CA . LEU A 1 86 ? 42.280 -0.489 -28.567 1.00 47.28 86 LEU A CA 1
ATOM 608 C C . LEU A 1 86 ? 43.042 0.831 -28.236 1.00 47.28 86 LEU A C 1
ATOM 610 O O . LEU A 1 86 ? 42.564 1.877 -28.667 1.00 47.28 86 LEU A O 1
ATOM 614 N N . VAL A 1 87 ? 44.193 0.981 -27.554 1.00 53.06 87 VAL A N 1
ATOM 615 C CA . VAL A 1 87 ? 45.333 0.200 -26.967 1.00 53.06 87 VAL A CA 1
ATOM 616 C C . VAL A 1 87 ? 46.015 1.158 -25.917 1.00 53.06 87 VAL A C 1
ATOM 618 O O . VAL A 1 87 ? 45.446 2.236 -25.729 1.00 53.06 87 VAL A O 1
ATOM 621 N N . PRO A 1 88 ? 47.212 0.952 -25.284 1.00 56.44 88 PRO A N 1
ATOM 622 C CA . PRO A 1 88 ? 48.153 -0.185 -25.144 1.00 56.44 88 PRO A CA 1
ATOM 623 C C . PRO A 1 88 ? 48.557 -0.461 -23.653 1.00 56.44 88 PRO A C 1
ATOM 625 O O . PRO A 1 88 ? 47.805 -0.138 -22.740 1.00 56.44 88 PRO A O 1
ATOM 628 N N . ALA A 1 89 ? 49.731 -1.067 -23.394 1.00 56.12 89 ALA A N 1
ATOM 629 C CA . ALA A 1 89 ? 50.239 -1.482 -22.071 1.00 56.12 89 ALA A CA 1
ATOM 630 C C . ALA A 1 89 ? 51.623 -0.889 -21.698 1.00 56.12 89 ALA A C 1
ATOM 632 O O . ALA A 1 89 ? 52.340 -0.402 -22.573 1.00 56.12 89 ALA A O 1
ATOM 633 N N . THR A 1 90 ? 52.034 -1.039 -20.425 1.00 41.22 90 THR A N 1
ATOM 634 C CA . THR A 1 90 ? 53.396 -0.744 -19.915 1.00 41.22 90 THR A CA 1
ATOM 635 C C . THR A 1 90 ? 53.859 -1.809 -18.899 1.00 41.22 90 THR A C 1
ATOM 637 O O . THR A 1 90 ? 53.078 -2.230 -18.049 1.00 41.22 90 THR A O 1
ATOM 640 N N . SER A 1 91 ? 55.127 -2.235 -18.978 1.00 44.28 91 SER A N 1
ATOM 641 C CA . SER A 1 91 ? 55.811 -3.204 -18.081 1.00 44.28 91 SER A CA 1
ATOM 642 C C . SER A 1 91 ? 56.244 -2.549 -16.736 1.00 44.28 91 SER A C 1
ATOM 644 O O . SER A 1 91 ? 56.095 -1.342 -16.586 1.00 44.28 91 SER A O 1
ATOM 646 N N . THR A 1 92 ? 56.833 -3.176 -15.696 1.00 44.94 92 THR A N 1
ATOM 647 C CA . THR A 1 92 ? 58.006 -4.099 -15.614 1.00 44.94 92 THR A CA 1
ATOM 648 C C . THR A 1 92 ? 58.129 -4.678 -14.141 1.00 44.94 92 THR A C 1
ATOM 650 O O . THR A 1 92 ? 57.113 -4.611 -13.454 1.00 44.94 92 THR A O 1
ATOM 653 N N . PRO A 1 93 ? 59.201 -5.347 -13.609 1.00 60.47 93 PRO A N 1
ATOM 654 C CA . PRO A 1 93 ? 59.072 -6.785 -13.276 1.00 60.47 93 PRO A CA 1
ATOM 655 C C . PRO A 1 93 ? 59.702 -7.316 -11.936 1.00 60.47 93 PRO A C 1
ATOM 657 O O . PRO A 1 93 ? 60.243 -6.565 -11.137 1.00 60.47 93 PRO A O 1
ATOM 660 N N . VAL A 1 94 ? 59.727 -8.660 -11.803 1.00 51.25 94 VAL A N 1
ATOM 661 C CA . VAL A 1 94 ? 60.589 -9.563 -10.972 1.00 51.25 94 VAL A CA 1
ATOM 662 C C . VAL A 1 94 ? 60.574 -9.479 -9.427 1.00 51.25 94 VAL A C 1
ATOM 664 O O . VAL A 1 94 ? 61.143 -8.581 -8.817 1.00 51.25 94 VAL A O 1
ATOM 667 N N . ALA A 1 95 ? 60.152 -10.597 -8.813 1.00 48.06 95 ALA A N 1
ATOM 668 C CA . ALA A 1 95 ? 60.777 -11.238 -7.640 1.00 48.06 95 ALA A CA 1
ATOM 669 C C . ALA A 1 95 ? 60.650 -12.782 -7.786 1.00 48.06 95 ALA A C 1
ATOM 671 O O . ALA A 1 95 ? 59.851 -13.239 -8.605 1.00 48.06 95 ALA A O 1
ATOM 672 N N . GLN A 1 96 ? 61.457 -13.596 -7.084 1.00 46.97 96 GLN A N 1
ATOM 673 C CA . GLN A 1 96 ? 61.768 -14.980 -7.512 1.00 46.97 96 GLN A CA 1
ATOM 674 C C . GLN A 1 96 ? 61.834 -16.031 -6.372 1.00 46.97 96 GLN A C 1
ATOM 676 O O . GLN A 1 96 ? 62.440 -15.763 -5.341 1.00 46.97 96 GLN A O 1
ATOM 681 N N . ALA A 1 97 ? 61.346 -17.257 -6.659 1.00 48.72 97 ALA A N 1
ATOM 682 C CA . ALA A 1 97 ? 61.518 -18.530 -5.913 1.00 48.72 97 ALA A CA 1
ATOM 683 C C . ALA A 1 97 ? 60.878 -18.609 -4.493 1.00 48.72 97 ALA A C 1
ATOM 685 O O . ALA A 1 97 ? 60.731 -17.609 -3.809 1.00 48.72 97 ALA A O 1
ATOM 686 N N . SER A 1 98 ? 60.440 -19.768 -3.971 1.00 44.69 98 SER A N 1
ATOM 687 C CA . SER A 1 98 ? 60.966 -21.140 -4.143 1.00 44.69 98 SER A CA 1
ATOM 688 C C . SER A 1 98 ? 59.898 -22.249 -4.029 1.00 44.69 98 SER A C 1
ATOM 690 O O . SER A 1 98 ? 58.847 -22.040 -3.433 1.00 44.69 98 SER A O 1
ATOM 692 N N . ALA A 1 99 ? 60.200 -23.450 -4.544 1.00 47.81 99 ALA A N 1
ATOM 693 C CA . ALA A 1 99 ? 59.437 -24.691 -4.306 1.00 47.81 99 ALA A CA 1
ATOM 694 C C . ALA A 1 99 ? 59.948 -25.446 -3.053 1.00 47.81 99 ALA A C 1
ATOM 696 O O . ALA A 1 99 ? 61.004 -25.079 -2.528 1.00 47.81 99 ALA A O 1
ATOM 697 N N . PRO A 1 100 ? 59.267 -26.523 -2.598 1.00 59.22 100 PRO A N 1
ATOM 698 C CA . PRO A 1 100 ? 59.838 -27.856 -2.877 1.00 59.22 100 PRO A CA 1
ATOM 699 C C . PRO A 1 100 ? 58.853 -29.054 -2.995 1.00 59.22 100 PRO A C 1
ATOM 701 O O . PRO A 1 100 ? 57.704 -28.991 -2.580 1.00 59.22 100 PRO A O 1
ATOM 704 N N . ALA A 1 101 ? 59.430 -30.187 -3.429 1.00 46.03 101 ALA A N 1
ATOM 705 C CA . ALA A 1 101 ? 59.074 -31.590 -3.132 1.00 46.03 101 ALA A CA 1
ATOM 706 C C . ALA A 1 101 ? 57.807 -32.251 -3.741 1.00 46.03 101 ALA A C 1
ATOM 708 O O . ALA A 1 101 ? 56.669 -31.979 -3.376 1.00 46.03 101 ALA A O 1
ATOM 709 N N . ASN A 1 102 ? 58.061 -33.276 -4.569 1.00 49.22 102 ASN A N 1
ATOM 710 C CA . ASN A 1 102 ? 57.102 -34.313 -4.976 1.00 49.22 102 ASN A CA 1
ATOM 711 C C . ASN A 1 102 ? 56.678 -35.215 -3.798 1.00 49.22 102 ASN A C 1
ATOM 713 O O . ASN A 1 102 ? 57.481 -35.485 -2.903 1.00 49.22 102 ASN A O 1
ATOM 717 N N . GLN A 1 103 ? 55.504 -35.844 -3.912 1.00 53.25 103 GLN A N 1
ATOM 718 C CA . GLN A 1 103 ? 55.222 -37.158 -3.317 1.00 53.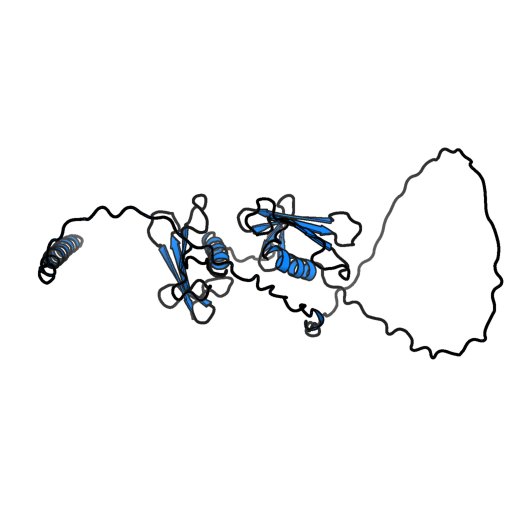25 103 GLN A CA 1
ATOM 719 C C . GLN A 1 103 ? 54.676 -38.120 -4.395 1.00 53.25 103 GLN A C 1
ATOM 721 O O . GLN A 1 103 ? 54.089 -37.652 -5.371 1.00 53.25 103 GLN A O 1
ATOM 726 N N . PRO A 1 104 ? 54.908 -39.444 -4.284 1.00 61.97 104 PRO A N 1
ATOM 727 C CA . PRO A 1 104 ? 54.568 -40.402 -5.336 1.00 61.97 104 PRO A CA 1
ATOM 728 C C . PRO A 1 104 ? 53.089 -40.817 -5.321 1.00 61.97 104 PRO A C 1
ATOM 730 O O . PRO A 1 104 ? 52.553 -41.234 -4.296 1.00 61.97 104 PRO A O 1
ATOM 733 N N . THR A 1 105 ? 52.449 -40.792 -6.491 1.00 52.38 105 THR A N 1
ATOM 734 C CA . THR A 1 105 ? 51.077 -41.283 -6.681 1.00 52.38 105 THR A CA 1
ATOM 735 C C . THR A 1 105 ? 51.030 -42.812 -6.665 1.00 52.38 105 THR A C 1
ATOM 737 O O . THR A 1 105 ? 51.531 -43.458 -7.584 1.00 52.38 105 THR A O 1
ATOM 740 N N . VAL A 1 106 ? 50.359 -43.401 -5.672 1.00 60.91 106 VAL A N 1
ATOM 741 C CA . VAL A 1 106 ? 49.969 -44.820 -5.708 1.00 60.91 106 VAL A CA 1
ATOM 742 C C . VAL A 1 106 ? 48.667 -44.946 -6.498 1.00 60.91 106 VAL A C 1
ATOM 744 O O . VAL A 1 106 ? 47.616 -44.499 -6.045 1.00 60.91 106 VAL A O 1
ATOM 747 N N . GLN A 1 107 ? 48.726 -45.550 -7.684 1.00 45.56 107 GLN A N 1
ATOM 748 C CA . GLN A 1 107 ? 47.528 -45.891 -8.452 1.00 45.56 107 GLN A CA 1
ATOM 749 C C . GLN A 1 107 ? 46.909 -47.186 -7.910 1.00 45.56 107 GLN A C 1
ATOM 751 O O . GLN A 1 107 ? 47.558 -48.230 -7.896 1.00 45.56 107 GLN A O 1
ATOM 756 N N . MET A 1 108 ? 45.642 -47.122 -7.500 1.00 64.25 108 MET A N 1
ATOM 757 C CA . MET A 1 108 ? 44.794 -48.298 -7.279 1.00 64.25 108 MET A CA 1
ATOM 758 C C . MET A 1 108 ? 43.826 -48.473 -8.462 1.00 64.25 108 MET A C 1
ATOM 760 O O . MET A 1 108 ? 43.458 -47.476 -9.087 1.00 64.25 108 MET A O 1
ATOM 764 N N . PRO A 1 109 ? 43.422 -49.713 -8.799 1.00 58.41 109 PRO A N 1
ATOM 765 C CA . PRO A 1 109 ? 42.557 -49.972 -9.946 1.00 58.41 109 PRO A CA 1
ATOM 766 C C . PRO A 1 109 ? 41.159 -49.366 -9.765 1.00 58.41 109 PRO A C 1
ATOM 768 O O . PRO A 1 109 ? 40.586 -49.380 -8.676 1.00 58.41 109 PRO A O 1
ATOM 771 N N . VAL A 1 110 ? 40.609 -48.855 -10.866 1.00 48.88 110 VAL A N 1
ATOM 772 C CA . VAL A 1 110 ? 39.272 -48.253 -10.922 1.00 48.88 110 VAL A CA 1
ATOM 773 C C . VAL A 1 110 ? 38.205 -49.342 -10.809 1.00 48.88 110 VAL A C 1
ATOM 775 O O . VAL A 1 110 ? 38.176 -50.268 -11.616 1.00 48.88 110 VAL A O 1
ATOM 778 N N . ALA A 1 111 ? 37.296 -49.200 -9.845 1.00 57.66 111 ALA A N 1
ATOM 779 C CA . ALA A 1 111 ? 36.017 -49.901 -9.869 1.00 57.66 111 ALA A CA 1
ATOM 780 C C . ALA A 1 111 ? 35.040 -49.119 -10.761 1.00 57.66 111 ALA A C 1
ATOM 782 O O . ALA A 1 111 ? 34.836 -47.921 -10.551 1.00 57.66 111 ALA A O 1
ATOM 783 N N . GLU A 1 112 ? 34.444 -49.783 -11.751 1.00 53.16 112 GLU A N 1
ATOM 784 C CA . GLU A 1 112 ? 33.497 -49.165 -12.683 1.00 53.16 112 GLU A CA 1
ATOM 785 C C . GLU A 1 112 ? 32.220 -48.740 -11.946 1.00 53.16 112 GLU A C 1
ATOM 787 O O . GLU A 1 112 ? 31.363 -49.553 -11.599 1.00 53.16 112 GLU A O 1
ATOM 792 N N . LYS A 1 113 ? 32.103 -47.439 -11.666 1.00 50.22 113 LYS A N 1
ATOM 793 C CA . LYS A 1 113 ? 30.941 -46.867 -10.985 1.00 50.22 113 LYS A CA 1
ATOM 794 C C . LYS A 1 113 ? 29.869 -46.539 -12.023 1.00 50.22 113 LYS A C 1
ATOM 796 O O . LYS A 1 113 ? 30.071 -45.649 -12.845 1.00 50.22 113 LYS A O 1
ATOM 801 N N . SER A 1 114 ? 28.751 -47.264 -11.984 1.00 46.94 114 SER A N 1
ATOM 802 C CA . SER A 1 114 ? 27.660 -47.161 -12.960 1.00 46.94 114 SER A CA 1
ATOM 803 C C . SER A 1 114 ? 27.233 -45.715 -13.218 1.00 46.94 114 SER A C 1
ATOM 805 O O . SER A 1 114 ? 26.830 -45.006 -12.296 1.00 46.94 114 SER A O 1
ATOM 807 N N . SER A 1 115 ? 27.290 -45.295 -14.483 1.00 42.75 115 SER A N 1
ATOM 808 C CA . SER A 1 115 ? 26.882 -43.954 -14.901 1.00 42.75 115 SER A CA 1
ATOM 809 C C . SER A 1 115 ? 25.357 -43.834 -14.931 1.00 42.75 115 SER A C 1
ATOM 811 O O . SER A 1 115 ? 24.714 -44.052 -15.958 1.00 42.75 115 SER A O 1
ATOM 813 N N . THR A 1 116 ? 24.762 -43.461 -13.798 1.00 47.59 116 THR A N 1
ATOM 814 C CA . THR A 1 116 ? 23.485 -42.740 -13.809 1.00 47.59 116 THR A CA 1
ATOM 815 C C . THR A 1 116 ? 23.757 -41.362 -14.401 1.00 47.59 116 THR A C 1
ATOM 817 O O . THR A 1 116 ? 24.239 -40.471 -13.698 1.00 47.59 116 THR A O 1
ATOM 820 N N . GLY A 1 117 ? 23.527 -41.215 -15.709 1.00 51.66 117 GLY A N 1
ATOM 821 C CA . GLY A 1 117 ? 23.736 -39.948 -16.407 1.00 51.66 117 GLY A CA 1
ATOM 822 C C . GLY A 1 117 ? 22.939 -38.814 -15.747 1.00 51.66 117 GLY A C 1
ATOM 823 O O . GLY A 1 117 ? 21.839 -39.068 -15.248 1.00 51.66 117 GLY A O 1
ATOM 824 N N . PRO A 1 118 ? 23.472 -37.579 -15.710 1.00 63.75 118 PRO A N 1
ATOM 825 C CA . PRO A 1 118 ? 22.763 -36.458 -15.115 1.00 63.75 118 PRO A CA 1
ATOM 826 C C . PRO A 1 118 ? 21.455 -36.228 -15.873 1.00 63.75 118 PRO A C 1
ATOM 828 O O . PRO A 1 118 ? 21.464 -35.951 -17.073 1.00 63.75 118 PRO A O 1
ATOM 831 N N . ILE A 1 119 ? 20.331 -36.343 -15.164 1.00 52.69 119 ILE A N 1
ATOM 832 C CA . ILE A 1 119 ? 19.039 -35.884 -15.673 1.00 52.69 119 ILE A CA 1
ATOM 833 C C . ILE A 1 119 ? 19.194 -34.378 -15.933 1.00 52.69 119 ILE A C 1
ATOM 835 O O . ILE A 1 119 ? 19.653 -33.671 -15.030 1.00 52.69 119 ILE A O 1
ATOM 839 N N . PRO A 1 120 ? 18.871 -33.867 -17.133 1.00 51.59 120 PRO A N 1
ATOM 840 C CA . PRO A 1 120 ? 18.960 -32.442 -17.401 1.00 51.59 120 PRO A CA 1
ATOM 841 C C . PRO A 1 120 ? 17.886 -31.718 -16.585 1.00 51.59 120 PRO A C 1
ATOM 843 O O . PRO A 1 120 ? 16.715 -31.705 -16.961 1.00 51.59 120 PRO A O 1
ATOM 846 N N . THR A 1 121 ? 18.284 -31.124 -15.459 1.00 52.44 121 THR A N 1
ATOM 847 C CA . THR A 1 121 ? 17.421 -30.240 -14.672 1.00 52.44 121 THR A CA 1
ATOM 848 C C . THR A 1 121 ? 17.044 -29.043 -15.537 1.00 52.44 121 THR A C 1
ATOM 850 O O . THR A 1 121 ? 17.842 -28.126 -15.727 1.00 52.44 121 THR A O 1
ATOM 853 N N . SER A 1 122 ? 15.835 -29.069 -16.097 1.00 45.12 122 SER A N 1
ATOM 854 C CA . SER A 1 122 ? 15.286 -27.941 -16.841 1.00 45.12 122 SER A CA 1
ATOM 855 C C . SER A 1 122 ? 14.899 -26.852 -15.845 1.00 45.12 122 SER A C 1
ATOM 857 O O . SER A 1 122 ? 13.815 -26.871 -15.268 1.00 45.12 122 SER A O 1
ATOM 859 N N . THR A 1 123 ? 15.825 -25.930 -15.582 1.00 60.56 123 THR A N 1
ATOM 860 C CA . THR A 1 123 ? 15.552 -24.751 -14.758 1.00 60.56 123 THR A CA 1
ATOM 861 C C . THR A 1 123 ? 14.563 -23.860 -15.503 1.00 60.56 123 THR A C 1
ATOM 863 O O . THR A 1 123 ? 14.953 -23.132 -16.417 1.00 60.56 123 THR A O 1
ATOM 866 N N . ALA A 1 124 ? 13.285 -23.930 -15.129 1.00 69.12 124 ALA A N 1
ATOM 867 C CA . ALA A 1 124 ? 12.242 -23.088 -15.702 1.00 69.12 124 ALA A CA 1
ATOM 868 C C . ALA A 1 124 ? 12.621 -21.603 -15.564 1.00 69.12 124 ALA A C 1
ATOM 870 O O . ALA A 1 124 ? 12.928 -21.117 -14.471 1.00 69.12 124 ALA A O 1
ATOM 871 N N . VAL A 1 125 ? 12.628 -20.877 -16.684 1.00 77.69 125 VAL A N 1
ATOM 872 C CA . VAL A 1 125 ? 13.031 -19.467 -16.714 1.00 77.69 125 VAL A CA 1
ATOM 873 C C . VAL A 1 125 ? 11.876 -18.611 -16.197 1.00 77.69 125 VAL A C 1
ATOM 875 O O . VAL A 1 125 ? 11.010 -18.190 -16.958 1.00 77.69 125 VAL A O 1
ATOM 878 N N . VAL A 1 126 ? 11.876 -18.353 -14.886 1.00 82.38 126 VAL A N 1
ATOM 879 C CA . VAL A 1 126 ? 10.925 -17.448 -14.217 1.00 82.38 126 VAL A CA 1
ATOM 880 C C . VAL A 1 126 ? 10.943 -16.085 -14.913 1.00 82.38 126 VAL A C 1
ATOM 882 O O . VAL A 1 126 ? 12.020 -15.495 -15.074 1.00 82.38 126 VAL A O 1
ATOM 885 N N . SER A 1 127 ? 9.775 -15.581 -15.316 1.00 89.44 127 SER A N 1
ATOM 886 C CA . SER A 1 127 ? 9.661 -14.317 -16.054 1.00 89.44 127 SER A CA 1
ATOM 887 C C . SER A 1 127 ? 10.006 -13.111 -15.173 1.00 89.44 127 SER A C 1
ATOM 889 O O . SER A 1 127 ? 9.857 -13.160 -13.952 1.00 89.44 127 SER A O 1
ATOM 891 N N . ASP A 1 128 ? 10.456 -12.002 -15.771 1.00 86.50 128 ASP A N 1
ATOM 892 C CA . ASP A 1 128 ? 10.791 -10.789 -15.004 1.00 86.50 128 ASP A CA 1
ATOM 893 C C . ASP A 1 128 ? 9.575 -10.257 -14.213 1.00 86.50 128 ASP A C 1
ATOM 895 O O . ASP A 1 128 ? 9.731 -9.804 -13.083 1.00 86.50 128 ASP A O 1
ATOM 899 N N . GLU A 1 129 ? 8.353 -10.402 -14.742 1.00 87.69 129 GLU A N 1
ATOM 900 C CA . GLU A 1 129 ? 7.108 -10.052 -14.041 1.00 87.69 129 GLU A CA 1
ATOM 901 C C . GLU A 1 129 ? 6.902 -10.893 -12.769 1.00 87.69 129 GLU A C 1
ATOM 903 O O . GLU A 1 129 ? 6.729 -10.340 -11.681 1.00 87.69 129 GLU A O 1
ATOM 908 N N . GLN A 1 130 ? 7.046 -12.221 -12.867 1.00 90.06 130 GLN A N 1
ATOM 909 C CA . GLN A 1 130 ? 6.989 -13.127 -11.712 1.00 90.06 130 GLN A CA 1
ATOM 910 C C . GLN A 1 130 ? 8.073 -12.806 -10.668 1.00 90.06 130 GLN A C 1
ATOM 912 O O . GLN A 1 130 ? 7.802 -12.879 -9.467 1.00 90.06 130 GLN A O 1
ATOM 917 N N . ARG A 1 131 ? 9.279 -12.401 -11.097 1.00 90.50 131 ARG A N 1
ATOM 918 C CA . ARG A 1 131 ? 10.352 -11.957 -10.187 1.00 90.50 131 ARG A CA 1
ATOM 919 C C . ARG A 1 131 ? 9.927 -10.723 -9.393 1.00 90.50 131 ARG A C 1
ATOM 921 O O . ARG A 1 131 ? 10.056 -10.727 -8.170 1.00 90.50 131 ARG A O 1
ATOM 928 N N . TYR A 1 132 ? 9.360 -9.695 -10.031 1.00 94.00 132 TYR A N 1
ATOM 929 C CA . TYR A 1 132 ? 8.868 -8.538 -9.275 1.00 94.00 132 TYR A CA 1
ATOM 930 C C . TYR A 1 132 ? 7.747 -8.929 -8.303 1.00 94.00 132 TYR A C 1
ATOM 932 O O . TYR A 1 132 ? 7.816 -8.533 -7.145 1.00 94.00 132 TYR A O 1
ATOM 940 N N . VAL A 1 133 ? 6.780 -9.766 -8.702 1.00 93.00 133 VAL A N 1
ATOM 941 C CA . VAL A 1 133 ? 5.710 -10.239 -7.796 1.00 93.00 133 VAL A CA 1
ATOM 942 C C . VAL A 1 133 ? 6.282 -10.956 -6.565 1.00 93.00 133 VAL A C 1
ATOM 944 O O . VAL A 1 133 ? 5.820 -10.731 -5.445 1.00 93.00 133 VAL A O 1
ATOM 947 N N . ILE A 1 134 ? 7.307 -11.797 -6.737 1.00 93.38 134 ILE A N 1
ATOM 948 C CA . ILE A 1 134 ? 7.995 -12.465 -5.621 1.00 93.38 134 ILE A CA 1
ATOM 949 C C . ILE A 1 134 ? 8.706 -11.436 -4.731 1.00 93.38 134 ILE A C 1
ATOM 951 O O . ILE A 1 134 ? 8.508 -11.439 -3.518 1.00 93.38 134 ILE A O 1
ATOM 955 N N . ALA A 1 135 ? 9.489 -10.523 -5.309 1.00 95.31 135 ALA A N 1
ATOM 956 C CA . ALA A 1 135 ? 10.218 -9.506 -4.552 1.00 95.31 135 ALA A CA 1
ATOM 957 C C . ALA A 1 135 ? 9.302 -8.560 -3.766 1.00 95.31 135 ALA A C 1
ATOM 959 O O . ALA A 1 135 ? 9.582 -8.228 -2.614 1.00 95.31 135 ALA A O 1
ATOM 960 N N . MET A 1 136 ? 8.187 -8.159 -4.370 1.00 96.81 136 MET A N 1
ATOM 961 C CA . MET A 1 136 ? 7.226 -7.240 -3.775 1.00 96.81 136 MET A CA 1
ATOM 962 C C . MET A 1 136 ? 6.483 -7.861 -2.588 1.00 96.81 136 MET A C 1
ATOM 964 O O . MET A 1 136 ? 6.183 -7.152 -1.630 1.00 96.81 136 MET A O 1
ATOM 968 N N . LYS A 1 137 ? 6.296 -9.188 -2.565 1.00 94.94 137 LYS A N 1
ATOM 969 C CA . LYS A 1 137 ? 5.794 -9.910 -1.381 1.00 94.94 137 LYS A CA 1
ATOM 970 C C . LYS A 1 137 ? 6.749 -9.826 -0.183 1.00 94.94 137 LYS A C 1
ATOM 972 O O . LYS A 1 137 ? 6.273 -9.748 0.945 1.00 94.94 137 LYS A O 1
ATOM 977 N N . PHE A 1 138 ? 8.068 -9.775 -0.403 1.00 96.44 138 PHE A N 1
ATOM 978 C CA . PHE A 1 138 ? 9.037 -9.494 0.667 1.00 96.44 138 PHE A CA 1
ATOM 979 C C . PHE A 1 138 ? 9.080 -8.002 1.033 1.00 96.44 138 PHE A C 1
ATOM 981 O O . PHE A 1 138 ? 9.123 -7.666 2.215 1.00 96.44 138 PHE A O 1
ATOM 988 N N . ALA A 1 139 ? 9.033 -7.105 0.042 1.00 96.06 139 ALA A N 1
ATOM 989 C CA . ALA A 1 139 ? 9.091 -5.655 0.251 1.00 96.06 139 ALA A CA 1
ATOM 990 C C . ALA A 1 139 ? 7.874 -5.094 1.018 1.00 96.06 139 ALA A C 1
ATOM 992 O O . ALA A 1 139 ? 8.004 -4.117 1.748 1.00 96.06 139 ALA A O 1
ATOM 993 N N . LEU A 1 140 ? 6.704 -5.731 0.891 1.00 94.69 140 LEU A N 1
ATOM 994 C CA . LEU A 1 140 ? 5.483 -5.416 1.648 1.00 94.69 140 LEU A CA 1
ATOM 995 C C . LEU A 1 140 ? 5.413 -6.108 3.029 1.00 94.69 140 LEU A C 1
ATOM 997 O O . LEU A 1 140 ? 4.413 -5.971 3.735 1.00 94.69 140 LEU A O 1
ATOM 1001 N N . GLY A 1 141 ? 6.447 -6.864 3.413 1.00 92.44 141 GLY A N 1
ATOM 1002 C CA . GLY A 1 141 ? 6.563 -7.487 4.732 1.00 92.44 141 GLY A CA 1
ATOM 1003 C C . GLY A 1 141 ? 6.970 -6.507 5.840 1.00 92.44 141 GLY A C 1
ATOM 1004 O O . GLY A 1 141 ? 7.219 -5.326 5.606 1.00 92.44 141 GLY A O 1
ATOM 1005 N N . GLN A 1 142 ? 7.071 -7.017 7.071 1.00 93.06 142 GLN A N 1
ATOM 1006 C CA . GLN A 1 142 ? 7.700 -6.271 8.166 1.00 93.06 142 GLN A CA 1
ATOM 1007 C C . GLN A 1 142 ? 9.224 -6.240 7.995 1.00 93.06 142 GLN A C 1
ATOM 1009 O O . GLN A 1 142 ? 9.825 -7.205 7.509 1.00 93.06 142 GLN A O 1
ATOM 1014 N N . ALA A 1 143 ? 9.850 -5.155 8.444 1.00 94.38 143 ALA A N 1
ATOM 1015 C CA . ALA A 1 143 ? 11.297 -5.049 8.494 1.00 94.38 143 ALA A CA 1
ATOM 1016 C C . ALA A 1 143 ? 11.908 -6.015 9.519 1.00 94.38 143 ALA A C 1
ATOM 1018 O O . ALA A 1 143 ? 11.338 -6.287 10.578 1.00 94.38 143 ALA A O 1
ATOM 1019 N N . ALA A 1 144 ? 13.106 -6.515 9.216 1.00 90.88 144 ALA A N 1
ATOM 1020 C CA . ALA A 1 144 ? 13.946 -7.184 10.204 1.00 90.88 144 ALA A CA 1
ATOM 1021 C C . ALA A 1 144 ? 14.430 -6.182 11.271 1.00 90.88 144 ALA A C 1
ATOM 1023 O O . ALA A 1 144 ? 14.695 -5.026 10.951 1.00 90.88 144 ALA A O 1
ATOM 1024 N N . GLU A 1 145 ? 14.645 -6.632 12.515 1.00 93.06 145 GLU A N 1
ATOM 1025 C CA . GLU A 1 145 ? 15.069 -5.787 13.657 1.00 93.06 145 GLU A CA 1
ATOM 1026 C C . GLU A 1 145 ? 16.369 -4.985 13.415 1.00 93.06 145 GLU A C 1
ATOM 1028 O O . GLU A 1 145 ? 16.645 -3.991 14.085 1.00 93.06 145 GLU A O 1
ATOM 1033 N N . SER A 1 146 ? 17.177 -5.409 12.442 1.00 95.69 146 SER A N 1
ATOM 1034 C CA . SER A 1 146 ? 18.376 -4.728 11.945 1.00 95.69 146 SER A CA 1
ATOM 1035 C C . SER A 1 146 ? 18.102 -3.438 11.158 1.00 95.69 146 SER A C 1
ATOM 1037 O O . SER A 1 146 ? 19.045 -2.701 10.869 1.00 95.69 146 SER A O 1
ATOM 1039 N N . GLY A 1 147 ? 16.858 -3.202 10.735 1.00 96.25 147 GLY A N 1
ATOM 1040 C CA . GLY A 1 147 ? 16.484 -2.205 9.728 1.00 96.25 147 GLY A CA 1
ATOM 1041 C C . GLY A 1 147 ? 16.994 -2.529 8.313 1.00 96.25 147 GLY A C 1
ATOM 1042 O O . GLY A 1 147 ? 17.018 -1.680 7.426 1.00 96.25 147 GLY A O 1
ATOM 1043 N N . THR A 1 148 ? 17.505 -3.740 8.068 1.00 97.50 148 THR A N 1
ATOM 1044 C CA . THR A 1 148 ? 18.038 -4.145 6.756 1.00 97.50 148 THR A CA 1
ATOM 1045 C C . THR A 1 148 ? 18.069 -5.661 6.628 1.00 97.50 148 THR A C 1
ATOM 1047 O O . THR A 1 148 ? 18.715 -6.337 7.434 1.00 97.50 148 THR A O 1
ATOM 1050 N N . ALA A 1 149 ? 17.469 -6.189 5.564 1.00 97.44 149 ALA A N 1
ATOM 1051 C CA . ALA A 1 149 ? 17.564 -7.592 5.181 1.00 97.44 149 ALA A CA 1
ATOM 1052 C C . ALA A 1 149 ? 18.296 -7.711 3.833 1.00 97.44 149 ALA A C 1
ATOM 1054 O O . ALA A 1 149 ? 17.972 -7.016 2.870 1.00 97.44 149 ALA A O 1
ATOM 1055 N N . LYS A 1 150 ? 19.327 -8.561 3.772 1.00 97.69 150 LYS A N 1
ATOM 1056 C CA . LYS A 1 150 ? 20.180 -8.743 2.586 1.00 97.69 150 LYS A CA 1
ATOM 1057 C C . LYS A 1 150 ? 19.956 -10.114 1.972 1.00 97.69 150 LYS A C 1
ATOM 1059 O O . LYS A 1 150 ? 19.812 -11.079 2.716 1.00 97.69 150 LYS A O 1
ATOM 1064 N N . ASP A 1 151 ? 19.988 -10.174 0.644 1.00 97.06 151 ASP A N 1
ATOM 1065 C CA . ASP A 1 151 ? 19.778 -11.391 -0.153 1.00 97.06 151 ASP A CA 1
ATOM 1066 C C . ASP A 1 151 ? 18.560 -12.217 0.313 1.00 97.06 151 ASP A C 1
ATOM 1068 O O . ASP A 1 151 ? 18.657 -13.414 0.575 1.00 97.06 151 ASP A O 1
ATOM 1072 N N . VAL A 1 152 ? 17.396 -11.567 0.459 1.00 97.06 152 VAL A N 1
ATOM 1073 C CA . VAL A 1 152 ? 16.197 -12.173 1.089 1.00 97.06 152 VAL A CA 1
ATOM 1074 C C . VAL A 1 152 ? 15.581 -13.330 0.293 1.00 97.06 152 VAL A C 1
ATOM 1076 O O . VAL A 1 152 ? 14.736 -14.055 0.807 1.00 97.06 152 VAL A O 1
ATOM 1079 N N . LEU A 1 153 ? 16.026 -13.513 -0.952 1.00 95.12 153 LEU A N 1
ATOM 1080 C CA . LEU A 1 153 ? 15.670 -14.622 -1.840 1.00 95.12 153 LEU A CA 1
ATOM 1081 C C . LEU A 1 153 ? 16.583 -15.849 -1.635 1.00 95.12 153 LEU A C 1
ATOM 1083 O O . LEU A 1 153 ? 16.304 -16.928 -2.155 1.00 95.12 153 LEU A O 1
ATOM 1087 N N . GLY A 1 154 ? 17.660 -15.692 -0.861 1.00 94.94 154 GLY A N 1
ATOM 1088 C CA . GLY A 1 154 ? 18.614 -16.735 -0.514 1.00 94.94 154 GLY A CA 1
ATOM 1089 C C . GLY A 1 154 ? 19.614 -17.070 -1.621 1.00 94.94 154 GLY A C 1
ATOM 1090 O O . GLY A 1 154 ? 19.395 -16.854 -2.812 1.00 94.94 154 GLY A O 1
ATOM 1091 N N . ALA A 1 155 ? 20.724 -17.694 -1.218 1.00 94.38 155 ALA A N 1
ATOM 1092 C CA . ALA A 1 155 ? 21.859 -17.964 -2.098 1.00 94.38 155 ALA A CA 1
ATOM 1093 C C . ALA A 1 155 ? 21.555 -18.879 -3.307 1.00 94.38 155 ALA A C 1
ATOM 1095 O O . ALA A 1 155 ? 22.353 -18.897 -4.240 1.00 94.38 155 ALA A O 1
ATOM 1096 N N . ALA A 1 156 ? 20.425 -19.595 -3.319 1.00 90.94 156 ALA A N 1
ATOM 1097 C CA . ALA A 1 156 ? 19.973 -20.414 -4.448 1.00 90.94 156 ALA A CA 1
ATOM 1098 C C . ALA A 1 156 ? 19.240 -19.617 -5.549 1.00 90.94 156 ALA A C 1
ATOM 1100 O O . ALA A 1 156 ? 19.070 -20.122 -6.656 1.00 90.94 156 ALA A O 1
ATOM 1101 N N . SER A 1 157 ? 18.806 -18.384 -5.268 1.00 92.75 157 SER A N 1
ATOM 1102 C CA . SER A 1 157 ? 18.147 -17.532 -6.257 1.00 92.75 157 SER A CA 1
ATOM 1103 C C . SER A 1 157 ? 19.150 -17.029 -7.311 1.00 92.75 157 SER A C 1
ATOM 1105 O O . SER A 1 157 ? 20.244 -16.592 -6.940 1.00 92.75 157 SER A O 1
ATOM 1107 N N . PRO A 1 158 ? 18.812 -17.015 -8.618 1.00 92.62 158 PRO A N 1
ATOM 1108 C CA . PRO A 1 158 ? 19.671 -16.423 -9.651 1.00 92.62 158 PRO A CA 1
ATOM 1109 C C . PRO A 1 158 ? 19.697 -14.880 -9.635 1.00 92.62 158 PRO A C 1
ATOM 1111 O O . PRO A 1 158 ? 20.390 -14.273 -10.439 1.00 92.62 158 PRO A O 1
ATOM 1114 N N . TRP A 1 159 ? 18.955 -14.254 -8.719 1.00 94.44 159 TRP A N 1
ATOM 1115 C CA . TRP A 1 159 ? 18.769 -12.810 -8.561 1.00 94.44 159 TRP A CA 1
ATOM 1116 C C . TRP A 1 159 ? 18.619 -12.485 -7.064 1.00 94.44 159 TRP A C 1
ATOM 1118 O O . TRP A 1 159 ? 18.158 -13.316 -6.281 1.00 94.44 159 TRP A O 1
ATOM 1128 N N . LYS A 1 160 ? 19.043 -11.296 -6.645 1.00 96.50 160 LYS A N 1
ATOM 1129 C CA . LYS A 1 160 ? 19.309 -10.922 -5.250 1.00 96.50 160 LYS A CA 1
ATOM 1130 C C . LYS A 1 160 ? 18.555 -9.647 -4.901 1.00 96.50 160 LYS A C 1
ATOM 1132 O O . LYS A 1 160 ? 18.649 -8.640 -5.600 1.00 96.50 160 LYS A O 1
ATOM 1137 N N . LEU A 1 161 ? 17.828 -9.689 -3.789 1.00 97.88 161 LEU A N 1
ATOM 1138 C CA . LEU A 1 161 ? 17.037 -8.572 -3.278 1.00 97.88 161 LEU A CA 1
ATOM 1139 C C . LEU A 1 161 ? 17.565 -8.143 -1.909 1.00 97.88 161 LEU A C 1
ATOM 1141 O O . LEU A 1 161 ? 17.669 -8.961 -0.993 1.00 97.88 161 LEU A O 1
ATOM 1145 N N . ASN A 1 162 ? 17.868 -6.855 -1.765 1.00 98.25 162 ASN A N 1
ATOM 1146 C CA . ASN A 1 162 ? 18.183 -6.231 -0.482 1.00 98.25 162 ASN A CA 1
ATOM 1147 C C . ASN A 1 162 ? 17.092 -5.211 -0.139 1.00 98.25 162 ASN A C 1
ATOM 1149 O O . ASN A 1 162 ? 16.715 -4.402 -0.988 1.00 98.25 162 ASN A O 1
ATOM 1153 N N . LEU A 1 163 ? 16.610 -5.243 1.100 1.00 98.38 163 LEU A N 1
ATOM 1154 C CA . LEU A 1 163 ? 15.534 -4.398 1.610 1.00 98.38 163 LEU A CA 1
ATOM 1155 C C . LEU A 1 163 ? 16.029 -3.591 2.816 1.00 98.38 163 LEU A C 1
ATOM 1157 O O . LEU A 1 163 ? 16.759 -4.116 3.661 1.00 98.38 163 LEU A O 1
ATOM 1161 N N . TYR A 1 164 ? 15.640 -2.319 2.886 1.00 98.25 164 TYR A N 1
ATOM 1162 C CA . TYR A 1 164 ? 16.092 -1.354 3.890 1.00 98.25 164 TYR A CA 1
ATOM 1163 C C . TYR A 1 164 ? 14.896 -0.617 4.484 1.00 98.25 164 TYR A C 1
ATOM 1165 O O . TYR A 1 164 ? 14.028 -0.158 3.746 1.00 98.25 164 TYR A O 1
ATOM 1173 N N . ASP A 1 165 ? 14.886 -0.541 5.806 1.00 98.06 165 ASP A N 1
ATOM 1174 C CA . ASP A 1 165 ? 14.025 0.282 6.648 1.00 98.06 165 ASP A CA 1
ATOM 1175 C C . ASP A 1 165 ? 14.891 1.486 7.051 1.00 98.06 165 ASP A C 1
ATOM 1177 O O . ASP A 1 165 ? 15.874 1.337 7.791 1.00 98.06 165 ASP A O 1
ATOM 1181 N N . ASP A 1 166 ? 14.642 2.634 6.421 1.00 96.62 166 ASP A N 1
ATOM 1182 C CA . ASP A 1 166 ? 15.534 3.794 6.481 1.00 96.62 166 ASP A CA 1
ATOM 1183 C C . ASP A 1 166 ? 15.171 4.731 7.641 1.00 96.62 166 ASP A C 1
ATOM 1185 O O . ASP A 1 166 ? 16.072 5.378 8.190 1.00 96.62 166 ASP A O 1
ATOM 1189 N N . ASP A 1 167 ? 13.893 4.789 8.039 1.00 96.06 167 ASP A N 1
ATOM 1190 C CA . ASP A 1 167 ? 13.416 5.612 9.161 1.00 96.06 167 ASP A CA 1
ATOM 1191 C C . ASP A 1 167 ? 13.195 4.848 10.487 1.00 96.06 167 ASP A C 1
ATOM 1193 O O . ASP A 1 167 ? 13.263 5.465 11.558 1.00 96.06 167 ASP A O 1
ATOM 1197 N N . LYS A 1 168 ? 13.104 3.509 10.431 1.00 95.56 168 LYS A N 1
ATOM 1198 C CA . LYS A 1 168 ? 12.916 2.562 11.548 1.00 95.56 168 LYS A CA 1
ATOM 1199 C C . LYS A 1 168 ? 11.490 2.472 12.097 1.00 95.56 168 LYS A C 1
ATOM 1201 O O . LYS A 1 168 ? 11.321 2.192 13.289 1.00 95.56 168 LYS A O 1
ATOM 1206 N N . ASP A 1 169 ? 10.469 2.649 11.254 1.00 93.44 169 ASP A N 1
ATOM 1207 C CA . ASP A 1 169 ? 9.067 2.353 11.602 1.00 93.44 169 ASP A CA 1
ATOM 1208 C C . ASP A 1 169 ? 8.736 0.843 11.669 1.00 93.44 169 ASP A C 1
ATOM 1210 O O . ASP A 1 169 ? 7.721 0.460 12.265 1.00 93.44 169 ASP A O 1
ATOM 1214 N N . GLY A 1 170 ? 9.602 -0.025 11.127 1.00 94.38 170 GLY A N 1
ATOM 1215 C CA . GLY A 1 170 ? 9.381 -1.470 11.045 1.00 94.38 170 GLY A CA 1
ATOM 1216 C C . GLY A 1 170 ? 8.839 -1.964 9.696 1.00 94.38 170 GLY A C 1
ATOM 1217 O O . GLY A 1 170 ? 8.293 -3.074 9.629 1.00 94.38 170 GLY A O 1
ATOM 1218 N N . ARG A 1 171 ? 8.977 -1.175 8.625 1.00 95.69 171 ARG A N 1
ATOM 1219 C CA . ARG A 1 171 ? 8.643 -1.501 7.225 1.00 95.69 171 ARG A CA 1
ATOM 1220 C C . ARG A 1 171 ? 9.835 -1.200 6.319 1.00 95.69 171 ARG A C 1
ATOM 1222 O O . ARG A 1 171 ? 10.776 -0.533 6.717 1.00 95.69 171 ARG A O 1
ATOM 1229 N N . TYR A 1 172 ? 9.819 -1.698 5.086 1.00 97.62 172 TYR A N 1
ATOM 1230 C CA . TYR A 1 172 ? 10.885 -1.389 4.133 1.00 97.62 172 TYR A CA 1
ATOM 1231 C C . TYR A 1 172 ? 10.557 -0.138 3.306 1.00 97.62 172 TYR A C 1
ATOM 1233 O O . TYR A 1 172 ? 9.563 -0.106 2.586 1.00 97.62 172 TYR A O 1
ATOM 1241 N N . ASP A 1 173 ? 11.442 0.857 3.357 1.00 97.50 173 ASP A N 1
ATOM 1242 C CA . ASP A 1 173 ? 11.401 2.084 2.552 1.00 97.50 173 ASP A CA 1
ATOM 1243 C C . ASP A 1 173 ? 12.100 1.936 1.202 1.00 97.50 173 ASP A C 1
ATOM 1245 O O . ASP A 1 173 ? 11.818 2.676 0.259 1.00 97.50 173 ASP A O 1
ATOM 1249 N N . ARG A 1 174 ? 13.081 1.034 1.097 1.00 98.00 174 ARG A N 1
ATOM 1250 C CA . ARG A 1 174 ? 13.908 0.903 -0.106 1.00 98.00 174 ARG A CA 1
ATOM 1251 C C . ARG A 1 174 ? 14.197 -0.548 -0.449 1.00 98.00 174 ARG A C 1
ATOM 1253 O O . ARG A 1 174 ? 14.629 -1.328 0.394 1.00 98.00 174 ARG A O 1
ATOM 1260 N N . GLY A 1 175 ? 14.041 -0.867 -1.728 1.00 97.69 175 GLY A N 1
ATOM 1261 C CA . GLY A 1 175 ? 14.486 -2.108 -2.344 1.00 97.69 175 GLY A CA 1
ATOM 1262 C C . GLY A 1 175 ? 15.670 -1.865 -3.273 1.00 97.69 175 GLY A C 1
ATOM 1263 O O . GLY A 1 175 ? 15.794 -0.802 -3.886 1.00 97.69 175 GLY A O 1
ATOM 1264 N N . LYS A 1 176 ? 16.545 -2.859 -3.381 1.00 97.62 176 LYS A N 1
ATOM 1265 C CA . LYS A 1 176 ? 17.615 -2.940 -4.377 1.00 97.62 176 LYS A CA 1
ATOM 1266 C C . LYS A 1 176 ? 17.599 -4.328 -4.992 1.00 97.62 176 LYS A C 1
ATOM 1268 O O . LYS A 1 176 ? 17.715 -5.304 -4.246 1.00 97.62 176 LYS A O 1
ATOM 1273 N N . LEU A 1 177 ? 17.468 -4.402 -6.312 1.00 96.50 177 LEU A N 1
ATOM 1274 C CA . LEU A 1 177 ? 17.470 -5.650 -7.057 1.00 96.50 177 LEU A CA 1
ATOM 1275 C C . LEU A 1 177 ? 18.688 -5.733 -7.976 1.00 96.50 177 LEU A C 1
ATOM 1277 O O . LEU A 1 177 ? 18.976 -4.812 -8.733 1.00 96.50 177 LEU A O 1
ATOM 1281 N N . ASP A 1 178 ? 19.357 -6.871 -7.885 1.00 96.69 178 ASP A N 1
ATOM 1282 C CA . ASP A 1 178 ? 20.530 -7.305 -8.637 1.00 96.69 178 ASP A CA 1
ATOM 1283 C C . ASP A 1 178 ? 20.078 -8.590 -9.368 1.00 96.69 178 ASP A C 1
ATOM 1285 O O . ASP A 1 178 ? 19.765 -9.598 -8.723 1.00 96.69 178 ASP A O 1
ATOM 1289 N N . LYS A 1 179 ? 19.864 -8.529 -10.692 1.00 93.81 179 LYS A N 1
ATOM 1290 C CA . LYS A 1 179 ? 19.132 -9.562 -11.460 1.00 93.81 179 LYS A CA 1
ATOM 1291 C C . LYS A 1 179 ? 20.008 -10.726 -11.917 1.00 93.81 179 LYS A C 1
ATOM 1293 O O . LYS A 1 179 ? 19.466 -11.739 -12.358 1.00 93.81 179 LYS A O 1
ATOM 1298 N N . ASN A 1 180 ? 21.328 -10.573 -11.851 1.00 93.25 180 ASN A N 1
ATOM 1299 C CA . ASN A 1 180 ? 22.320 -11.528 -12.353 1.00 93.25 180 ASN A CA 1
ATOM 1300 C C . ASN A 1 180 ? 23.351 -11.961 -11.284 1.00 93.25 180 ASN A C 1
ATOM 1302 O O . ASN A 1 180 ? 24.086 -12.923 -11.506 1.00 93.25 180 ASN A O 1
ATOM 1306 N N . ARG A 1 181 ? 23.366 -11.287 -10.124 1.00 94.62 181 ARG A N 1
ATOM 1307 C CA . ARG A 1 181 ? 24.266 -11.475 -8.976 1.00 94.62 181 ARG A CA 1
ATOM 1308 C C . ARG A 1 181 ? 25.718 -11.089 -9.253 1.00 94.62 181 ARG A C 1
ATOM 1310 O O . ARG A 1 181 ? 26.632 -11.732 -8.738 1.00 94.62 181 ARG A O 1
ATOM 1317 N N . ASP A 1 182 ? 25.918 -10.010 -10.013 1.00 94.69 182 ASP A N 1
ATOM 1318 C CA . ASP A 1 182 ? 27.229 -9.401 -10.290 1.00 94.69 182 ASP A CA 1
ATOM 1319 C C . ASP A 1 182 ? 27.668 -8.313 -9.279 1.00 94.69 182 ASP A C 1
ATOM 1321 O O . ASP A 1 182 ? 28.715 -7.688 -9.458 1.00 94.69 182 ASP A O 1
ATOM 1325 N N . ASP A 1 183 ? 26.907 -8.140 -8.186 1.00 91.06 183 ASP A N 1
ATOM 1326 C CA . ASP A 1 183 ? 27.071 -7.111 -7.143 1.00 91.06 183 ASP A CA 1
ATOM 1327 C C . ASP A 1 183 ? 26.750 -5.660 -7.585 1.00 91.06 183 ASP A C 1
ATOM 1329 O O . ASP A 1 183 ? 26.943 -4.725 -6.796 1.00 91.06 183 ASP A O 1
ATOM 1333 N N . LEU A 1 184 ? 26.174 -5.447 -8.775 1.00 88.25 184 LEU A N 1
ATOM 1334 C CA . LEU A 1 184 ? 25.595 -4.166 -9.194 1.00 88.25 184 LEU A CA 1
ATOM 1335 C C . LEU A 1 184 ? 24.074 -4.129 -8.946 1.00 88.25 184 LEU A C 1
ATOM 1337 O O . LEU A 1 184 ? 23.343 -5.084 -9.190 1.00 88.25 184 LEU A O 1
ATOM 1341 N N . ASP A 1 185 ? 23.566 -2.989 -8.464 1.00 89.44 185 ASP A N 1
ATOM 1342 C CA . ASP A 1 185 ? 22.118 -2.773 -8.345 1.00 89.44 185 ASP A CA 1
ATOM 1343 C C . ASP A 1 185 ? 21.527 -2.423 -9.734 1.00 89.44 185 ASP A C 1
ATOM 1345 O O . ASP A 1 185 ? 21.494 -1.239 -10.094 1.00 89.44 185 ASP A O 1
ATOM 1349 N N . ASP A 1 186 ? 21.045 -3.412 -10.497 1.00 91.00 186 ASP A N 1
ATOM 1350 C CA . ASP A 1 186 ? 20.271 -3.197 -11.739 1.00 91.00 186 ASP A CA 1
ATOM 1351 C C . ASP A 1 186 ? 19.094 -2.239 -11.516 1.00 91.00 186 ASP A C 1
ATOM 1353 O O . ASP A 1 186 ? 18.822 -1.345 -12.320 1.00 91.00 186 ASP A O 1
ATOM 1357 N N . GLU A 1 187 ? 18.371 -2.437 -10.410 1.00 94.31 187 GLU A N 1
ATOM 1358 C CA . GLU A 1 187 ? 17.210 -1.636 -10.052 1.00 94.31 187 GLU A CA 1
ATOM 1359 C C . GLU A 1 187 ? 17.202 -1.229 -8.583 1.00 94.31 187 GLU A C 1
ATOM 1361 O O . GLU A 1 187 ? 17.688 -1.920 -7.686 1.00 94.31 187 GLU A O 1
ATOM 1366 N N . LYS A 1 188 ? 16.582 -0.079 -8.333 1.00 96.38 188 LYS A N 1
ATOM 1367 C CA . LYS A 1 188 ? 16.356 0.481 -7.003 1.00 96.38 188 LYS A CA 1
ATOM 1368 C C . LYS A 1 188 ? 14.903 0.913 -6.938 1.00 96.38 188 LYS A C 1
ATOM 1370 O O . LYS A 1 188 ? 14.386 1.475 -7.904 1.00 96.38 188 LYS A O 1
ATOM 1375 N N . TRP A 1 189 ? 14.246 0.649 -5.819 1.00 96.75 189 TRP A N 1
ATOM 1376 C CA . TRP A 1 189 ? 12.846 0.995 -5.589 1.00 96.75 189 TRP A CA 1
ATOM 1377 C C . TRP A 1 189 ? 12.731 1.749 -4.268 1.00 96.75 189 TRP A C 1
ATOM 1379 O O . TRP A 1 189 ? 13.481 1.468 -3.337 1.00 96.75 189 TRP A O 1
ATOM 1389 N N . ASN A 1 190 ? 11.796 2.688 -4.169 1.00 96.88 190 ASN A N 1
ATOM 1390 C CA . ASN A 1 190 ? 11.533 3.452 -2.954 1.00 96.88 190 ASN A CA 1
ATOM 1391 C C . ASN A 1 190 ? 10.035 3.399 -2.630 1.00 96.88 190 ASN A C 1
ATOM 1393 O O . ASN A 1 190 ? 9.215 3.582 -3.529 1.00 96.88 190 ASN A O 1
ATOM 1397 N N . PHE A 1 191 ? 9.674 3.227 -1.365 1.00 95.44 191 PHE A N 1
ATOM 1398 C CA . PHE A 1 191 ? 8.321 3.424 -0.870 1.00 95.44 191 PHE A CA 1
ATOM 1399 C C . PHE A 1 191 ? 8.113 4.912 -0.571 1.00 95.44 191 PHE A C 1
ATOM 1401 O O . PHE A 1 191 ? 8.819 5.512 0.236 1.00 95.44 191 PHE A O 1
ATOM 1408 N N . LYS A 1 192 ? 7.180 5.552 -1.277 1.00 90.75 192 LYS A N 1
ATOM 1409 C CA . LYS A 1 192 ? 6.890 6.989 -1.169 1.00 90.75 192 LYS A CA 1
ATOM 1410 C C . LYS A 1 192 ? 5.392 7.206 -1.306 1.00 90.75 192 LYS A C 1
ATOM 1412 O O . LYS A 1 192 ? 4.747 6.604 -2.155 1.00 90.75 192 LYS A O 1
ATOM 1417 N N . GLN A 1 193 ? 4.820 8.082 -0.477 1.00 89.06 193 GLN A N 1
ATOM 1418 C CA . GLN A 1 193 ? 3.388 8.430 -0.533 1.00 89.06 193 GLN A CA 1
ATOM 1419 C C . GLN A 1 193 ? 2.442 7.202 -0.502 1.00 89.06 193 GLN A C 1
ATOM 1421 O O . GLN A 1 193 ? 1.399 7.203 -1.155 1.00 89.06 193 GLN A O 1
ATOM 1426 N N . GLY A 1 194 ? 2.813 6.142 0.229 1.00 88.94 194 GLY A N 1
ATOM 1427 C CA . GLY A 1 194 ? 2.014 4.917 0.360 1.00 88.94 194 GLY A CA 1
ATOM 1428 C C . GLY A 1 194 ? 2.102 3.928 -0.813 1.00 88.94 194 GLY A C 1
ATOM 1429 O O . GLY A 1 194 ? 1.322 2.980 -0.847 1.00 88.94 194 GLY A O 1
ATOM 1430 N N . ARG A 1 195 ? 3.022 4.124 -1.767 1.00 92.44 195 ARG A N 1
ATOM 1431 C CA . ARG A 1 195 ? 3.232 3.249 -2.935 1.00 92.44 195 ARG A CA 1
ATOM 1432 C C . ARG A 1 195 ? 4.718 2.986 -3.178 1.00 92.44 195 ARG A C 1
ATOM 1434 O O . ARG A 1 195 ? 5.562 3.790 -2.796 1.00 92.44 195 ARG A O 1
ATOM 1441 N N . TRP A 1 196 ? 5.035 1.882 -3.846 1.00 96.06 196 TRP A N 1
ATOM 1442 C CA . TRP A 1 196 ? 6.394 1.598 -4.310 1.00 96.06 196 TRP A CA 1
ATOM 1443 C C . TRP A 1 196 ? 6.636 2.204 -5.694 1.00 96.06 196 TRP A C 1
ATOM 1445 O O . TRP A 1 196 ? 5.803 2.068 -6.588 1.00 96.06 196 TRP A O 1
ATOM 1455 N N . GLU A 1 197 ? 7.787 2.850 -5.868 1.00 95.50 197 GLU A N 1
ATOM 1456 C CA . GLU A 1 197 ? 8.215 3.520 -7.099 1.00 95.50 197 GLU A CA 1
ATOM 1457 C C . GLU A 1 197 ? 9.614 3.037 -7.507 1.00 95.50 197 GLU A C 1
ATOM 1459 O O . GLU A 1 197 ? 10.500 2.940 -6.652 1.00 95.50 197 GLU A O 1
ATOM 1464 N N . LYS A 1 198 ? 9.862 2.783 -8.800 1.00 94.88 198 LYS A N 1
ATOM 1465 C CA . LYS A 1 198 ? 11.241 2.617 -9.299 1.00 94.88 198 LYS A CA 1
ATOM 1466 C C . LYS A 1 198 ? 12.006 3.934 -9.154 1.00 94.88 198 LYS A C 1
ATOM 1468 O O . LYS A 1 198 ? 11.421 5.016 -9.203 1.00 94.88 198 LYS A O 1
ATOM 1473 N N . ASP A 1 199 ? 13.317 3.855 -8.953 1.00 88.94 199 ASP A N 1
ATOM 1474 C CA . ASP A 1 199 ? 14.170 5.032 -8.793 1.00 88.94 199 ASP A CA 1
ATOM 1475 C C . ASP A 1 199 ? 14.102 5.946 -10.031 1.00 88.94 199 ASP A C 1
ATOM 1477 O O . ASP A 1 199 ? 13.966 5.485 -11.164 1.00 88.94 199 ASP A O 1
ATOM 1481 N N . GLY A 1 200 ? 14.088 7.259 -9.801 1.00 84.19 200 GLY A N 1
ATOM 1482 C CA . GLY A 1 200 ? 13.669 8.253 -10.801 1.00 84.19 200 GLY A CA 1
ATOM 1483 C C . GLY A 1 200 ? 12.147 8.455 -10.947 1.00 84.19 200 GLY A C 1
ATOM 1484 O O . GLY A 1 200 ? 11.737 9.404 -11.607 1.00 84.19 200 GLY A O 1
ATOM 1485 N N . GLY A 1 201 ? 11.302 7.631 -10.313 1.00 82.44 201 GLY A N 1
ATOM 1486 C CA . GLY A 1 201 ? 9.847 7.839 -10.199 1.00 82.44 201 GLY A CA 1
ATOM 1487 C C . GLY A 1 201 ? 9.010 7.450 -11.426 1.00 82.44 201 GLY A C 1
ATOM 1488 O O . GLY A 1 201 ? 7.795 7.603 -11.404 1.00 82.44 201 GLY A O 1
ATOM 1489 N N . LEU A 1 202 ? 9.631 6.922 -12.486 1.00 83.00 202 LEU A N 1
ATOM 1490 C CA . LEU A 1 202 ? 8.978 6.647 -13.778 1.00 83.00 202 LEU A CA 1
ATOM 1491 C C . LEU A 1 202 ? 8.083 5.395 -13.802 1.00 83.00 202 LEU A C 1
ATOM 1493 O O . LEU A 1 202 ? 7.514 5.067 -14.845 1.00 83.00 202 LEU A O 1
ATOM 1497 N N . SER A 1 203 ? 7.984 4.641 -12.705 1.00 91.25 203 SER A N 1
ATOM 1498 C CA . SER A 1 203 ? 7.088 3.482 -12.612 1.00 91.25 203 SER A CA 1
ATOM 1499 C C . SER A 1 203 ? 6.630 3.226 -11.182 1.00 91.25 203 SER A C 1
ATOM 1501 O O . SER A 1 203 ? 7.436 3.295 -10.257 1.00 91.25 203 SER A O 1
ATOM 1503 N N . VAL A 1 204 ? 5.355 2.874 -11.025 1.00 92.81 204 VAL A N 1
ATOM 1504 C CA . VAL A 1 204 ? 4.680 2.578 -9.752 1.00 92.81 204 VAL A CA 1
ATOM 1505 C C . VAL A 1 204 ? 4.296 1.099 -9.702 1.00 92.81 204 VAL A C 1
ATOM 1507 O O . VAL A 1 204 ? 3.869 0.547 -10.714 1.00 92.81 204 VAL A O 1
ATOM 1510 N N . TRP A 1 205 ? 4.413 0.452 -8.541 1.00 94.94 205 TRP A N 1
ATOM 1511 C CA . TRP A 1 205 ? 3.855 -0.887 -8.338 1.00 94.94 205 TRP A CA 1
ATOM 1512 C C . TRP A 1 205 ? 2.348 -0.807 -8.076 1.00 94.94 205 TRP A C 1
ATOM 1514 O O . TRP A 1 205 ? 1.921 -0.199 -7.091 1.00 94.94 205 TRP A O 1
ATOM 1524 N N . ALA A 1 206 ? 1.547 -1.423 -8.943 1.00 89.88 206 ALA A N 1
ATOM 1525 C CA . ALA A 1 206 ? 0.095 -1.511 -8.814 1.00 89.88 206 ALA A CA 1
ATOM 1526 C C . ALA A 1 206 ? -0.425 -2.760 -9.538 1.00 89.88 206 ALA A C 1
ATOM 1528 O O . ALA A 1 206 ? 0.116 -3.131 -10.575 1.00 89.88 206 ALA A O 1
ATOM 1529 N N . ASP A 1 207 ? -1.484 -3.383 -9.015 1.00 90.44 207 ASP A N 1
ATOM 1530 C CA . ASP A 1 207 ? -2.149 -4.551 -9.616 1.00 90.44 207 ASP A CA 1
ATOM 1531 C C . ASP A 1 207 ? -1.150 -5.668 -10.035 1.00 90.44 207 ASP A C 1
ATOM 1533 O O . ASP A 1 207 ? -1.190 -6.169 -11.158 1.00 90.44 207 ASP A O 1
ATOM 1537 N N . ASP A 1 208 ? -0.225 -5.996 -9.119 1.00 90.69 208 ASP A N 1
ATOM 1538 C CA . ASP A 1 208 ? 0.877 -6.977 -9.234 1.00 90.69 208 ASP A CA 1
ATOM 1539 C C . ASP A 1 208 ? 1.870 -6.783 -10.405 1.00 90.69 208 ASP A C 1
ATOM 1541 O O . ASP A 1 208 ? 2.540 -7.720 -10.841 1.00 90.69 208 ASP A O 1
ATOM 1545 N N . LYS A 1 209 ? 2.042 -5.540 -10.873 1.00 93.25 209 LYS A N 1
ATOM 1546 C CA . LYS A 1 209 ? 3.006 -5.172 -11.927 1.00 93.25 209 LYS A CA 1
ATOM 1547 C C . LYS A 1 209 ? 3.586 -3.766 -11.744 1.00 93.25 209 LYS A C 1
ATOM 1549 O O . LYS A 1 209 ? 3.059 -2.931 -11.008 1.00 93.25 209 LYS A O 1
ATOM 1554 N N . TRP A 1 210 ? 4.662 -3.475 -12.477 1.00 92.31 210 TRP A N 1
ATOM 1555 C CA . TRP A 1 210 ? 5.178 -2.112 -12.631 1.00 92.31 210 TRP A CA 1
ATOM 1556 C C . TRP A 1 210 ? 4.426 -1.383 -13.750 1.00 92.31 210 TRP A C 1
ATOM 1558 O O . TRP A 1 210 ? 4.556 -1.732 -14.921 1.00 92.31 210 TRP A O 1
ATOM 1568 N N . VAL A 1 211 ? 3.670 -0.345 -13.394 1.00 90.81 211 VAL A N 1
ATOM 1569 C CA . VAL A 1 211 ? 2.993 0.557 -14.334 1.00 90.81 211 VAL A CA 1
ATOM 1570 C C . VAL A 1 211 ? 3.898 1.763 -14.581 1.00 90.81 211 VAL A C 1
ATOM 1572 O O . VAL A 1 211 ? 4.210 2.496 -13.642 1.00 90.81 211 VAL A O 1
ATOM 1575 N N . GLY A 1 212 ? 4.361 1.941 -15.821 1.00 85.88 212 GLY A N 1
ATOM 1576 C CA . GLY A 1 212 ? 5.317 2.984 -16.205 1.00 85.88 212 GLY A CA 1
ATOM 1577 C C . GLY A 1 212 ? 4.691 4.151 -16.969 1.00 85.88 212 GLY A C 1
ATOM 1578 O O . GLY A 1 212 ? 3.851 3.941 -17.836 1.00 85.88 212 GLY A O 1
ATOM 1579 N N . ASP A 1 213 ? 5.162 5.370 -16.699 1.00 63.41 213 ASP A N 1
ATOM 1580 C CA . ASP A 1 213 ? 4.659 6.629 -17.294 1.00 63.41 213 ASP A CA 1
ATOM 1581 C C . ASP A 1 213 ? 5.302 6.944 -18.673 1.00 63.41 213 ASP A C 1
ATOM 1583 O O . ASP A 1 213 ? 5.227 8.050 -19.208 1.00 63.41 213 ASP A O 1
ATOM 1587 N N . ALA A 1 214 ? 6.011 5.969 -19.251 1.00 51.38 214 ALA A N 1
ATOM 1588 C CA . ALA A 1 214 ? 6.924 6.157 -20.373 1.00 51.38 214 ALA A CA 1
ATOM 1589 C C . ALA A 1 214 ? 6.286 5.846 -21.742 1.00 51.38 214 ALA A C 1
ATOM 1591 O O . ALA A 1 214 ? 6.517 4.792 -22.331 1.00 51.38 214 ALA A O 1
ATOM 1592 N N . GLY A 1 215 ? 5.565 6.823 -22.299 1.00 48.41 215 GLY A N 1
ATOM 1593 C CA . GLY A 1 215 ? 5.456 6.971 -23.759 1.00 48.41 215 GLY A CA 1
ATOM 1594 C C . GLY A 1 215 ? 4.400 6.135 -24.491 1.00 48.41 215 GLY A C 1
ATOM 1595 O O . GLY A 1 215 ? 4.556 5.892 -25.686 1.00 48.41 215 GLY A O 1
ATOM 1596 N N . ALA A 1 216 ? 3.317 5.729 -23.829 1.00 39.84 216 ALA A N 1
ATOM 1597 C CA . ALA A 1 216 ? 2.156 5.193 -24.537 1.00 39.84 216 ALA A CA 1
ATOM 1598 C C . ALA A 1 216 ? 1.392 6.312 -25.275 1.00 39.84 216 ALA A C 1
ATOM 1600 O O . ALA A 1 216 ? 0.828 7.208 -24.643 1.00 39.84 216 ALA A O 1
ATOM 1601 N N . GLU A 1 217 ? 1.272 6.222 -26.606 1.00 41.31 217 GLU A N 1
ATOM 1602 C CA . GLU A 1 217 ? 0.056 6.743 -27.246 1.00 41.31 217 GLU A CA 1
ATOM 1603 C C . GLU A 1 217 ? -1.152 5.977 -26.669 1.00 41.31 217 GLU A C 1
ATOM 1605 O O . GLU A 1 217 ? -1.036 4.769 -26.432 1.00 41.31 217 GLU A O 1
ATOM 1610 N N . PRO A 1 218 ? -2.312 6.622 -26.437 1.00 43.12 218 PRO A N 1
ATOM 1611 C CA . PRO A 1 218 ? -3.450 6.015 -25.739 1.00 43.12 218 PRO A CA 1
ATOM 1612 C C . PRO A 1 218 ? -4.223 5.008 -26.619 1.00 43.12 218 PRO A C 1
ATOM 1614 O O . PRO A 1 218 ? -5.394 5.199 -26.942 1.00 43.12 218 PRO A O 1
ATOM 1617 N N . SER A 1 219 ? -3.557 3.914 -27.005 1.00 52.88 219 SER A N 1
ATOM 1618 C CA . SER A 1 219 ? -4.047 2.858 -27.906 1.00 52.88 219 SER A CA 1
ATOM 1619 C C . SER A 1 219 ? -4.266 1.508 -27.204 1.00 52.88 219 SER A C 1
ATOM 1621 O O . SER A 1 219 ? -4.192 0.428 -27.790 1.00 52.88 219 SER A O 1
ATOM 1623 N N . LYS A 1 220 ? -4.631 1.565 -25.924 1.00 45.16 220 LYS A N 1
ATOM 1624 C CA . LYS A 1 220 ? -5.632 0.651 -25.372 1.00 45.16 220 LYS A CA 1
ATOM 1625 C C . LYS A 1 220 ? -6.469 1.441 -24.381 1.00 45.16 220 LYS A C 1
ATOM 1627 O O . LYS A 1 220 ? -5.927 2.239 -23.623 1.00 45.16 220 LYS A O 1
ATOM 1632 N N . THR A 1 221 ? -7.786 1.267 -24.421 1.00 44.59 221 THR A N 1
ATOM 1633 C CA . THR A 1 221 ? -8.696 2.009 -23.546 1.00 44.59 221 THR A CA 1
ATOM 1634 C C . THR A 1 221 ? -8.554 1.502 -22.117 1.00 44.59 221 THR A C 1
ATOM 1636 O O . THR A 1 221 ? -9.274 0.595 -21.701 1.00 44.59 221 THR A O 1
ATOM 1639 N N . GLU A 1 222 ? -7.636 2.096 -21.353 1.00 48.16 222 GLU A N 1
ATOM 1640 C CA . GLU A 1 222 ? -7.800 2.113 -19.905 1.00 48.16 222 GLU A CA 1
ATOM 1641 C C . GLU A 1 222 ? -9.183 2.715 -19.610 1.00 48.16 222 GLU A C 1
ATOM 1643 O O . GLU A 1 222 ? -9.535 3.752 -20.192 1.00 48.16 222 GLU A O 1
ATOM 1648 N N . PRO A 1 223 ? -10.014 2.077 -18.765 1.00 55.69 223 PRO A N 1
ATOM 1649 C CA . PRO A 1 223 ? -11.254 2.700 -18.333 1.00 55.69 223 PRO A CA 1
ATOM 1650 C C . PRO A 1 223 ? -10.893 4.030 -17.669 1.00 55.69 223 PRO A C 1
ATOM 1652 O O . PRO A 1 223 ? -9.898 4.107 -16.954 1.00 55.69 223 PRO A O 1
ATOM 1655 N N . ASN A 1 224 ? -11.672 5.085 -17.910 1.00 55.59 224 ASN A N 1
ATOM 1656 C CA . ASN A 1 224 ? -11.382 6.417 -17.377 1.00 55.59 224 ASN A CA 1
ATOM 1657 C C . ASN A 1 224 ? -11.514 6.414 -15.840 1.00 55.59 224 ASN A C 1
ATOM 1659 O O . ASN A 1 224 ? -12.589 6.690 -15.304 1.00 55.59 224 ASN A O 1
ATOM 1663 N N . VAL A 1 225 ? -10.433 6.041 -15.142 1.00 65.69 225 VAL A N 1
ATOM 1664 C CA . VAL A 1 225 ? -10.406 5.855 -13.689 1.00 65.69 225 VAL A CA 1
ATOM 1665 C C . VAL A 1 225 ? -10.572 7.215 -13.027 1.00 65.69 225 VAL A C 1
ATOM 1667 O O . VAL A 1 225 ? -9.617 7.996 -12.887 1.00 65.69 225 VAL A O 1
ATOM 1670 N N . THR A 1 226 ? -11.811 7.483 -12.616 1.00 80.12 226 THR A N 1
ATOM 1671 C CA . THR A 1 226 ? -12.201 8.725 -11.956 1.00 80.12 226 THR A CA 1
ATOM 1672 C C . THR A 1 226 ? -11.307 8.989 -10.737 1.00 80.12 226 THR A C 1
ATOM 1674 O O . THR A 1 226 ? -10.785 8.047 -10.122 1.00 80.12 226 THR A O 1
ATOM 1677 N N . PRO A 1 227 ? -11.102 10.262 -10.350 1.00 79.56 227 PRO A N 1
ATOM 1678 C CA . PRO A 1 227 ? -10.350 10.590 -9.139 1.00 79.56 227 PRO A CA 1
ATOM 1679 C C . PRO A 1 227 ? -10.891 9.871 -7.893 1.00 79.56 227 PRO A C 1
ATOM 1681 O O . PRO A 1 227 ? -10.116 9.463 -7.030 1.00 79.56 227 PRO A O 1
ATOM 1684 N N . ASP A 1 228 ? -12.207 9.648 -7.835 1.00 86.31 228 ASP A N 1
ATOM 1685 C CA . ASP A 1 228 ? -12.871 8.916 -6.757 1.00 86.31 228 ASP A CA 1
ATOM 1686 C C . ASP A 1 228 ? -12.555 7.414 -6.784 1.00 86.31 228 ASP A C 1
ATOM 1688 O O . ASP A 1 228 ? -12.288 6.839 -5.732 1.00 86.31 228 ASP A O 1
ATOM 1692 N N . LEU A 1 229 ? -12.475 6.773 -7.959 1.00 84.88 229 LEU A N 1
ATOM 16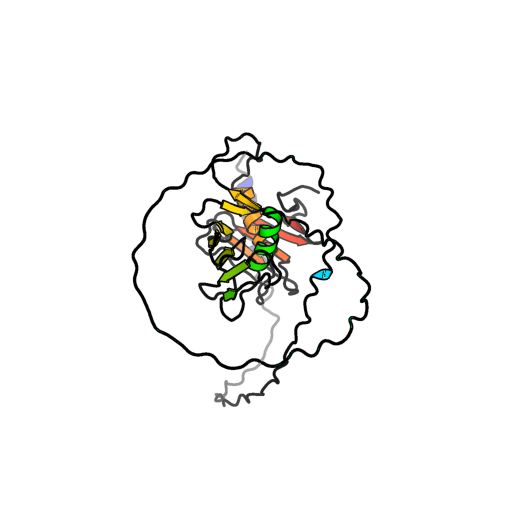93 C CA . LEU A 1 229 ? -12.106 5.355 -8.044 1.00 84.88 229 LEU A CA 1
ATOM 1694 C C . LEU A 1 229 ? -10.653 5.105 -7.605 1.00 84.88 229 LEU A C 1
ATOM 1696 O O . LEU A 1 229 ? -10.373 4.137 -6.894 1.00 84.88 229 LEU A O 1
ATOM 1700 N N . ARG A 1 230 ? -9.736 6.031 -7.921 1.00 82.31 230 ARG A N 1
ATOM 1701 C CA . ARG A 1 230 ? -8.379 6.041 -7.342 1.00 82.31 230 ARG A CA 1
ATOM 1702 C C . ARG A 1 230 ? -8.398 6.225 -5.818 1.00 82.31 230 ARG A C 1
ATOM 1704 O O . ARG A 1 230 ? -7.633 5.550 -5.128 1.00 82.31 230 ARG A O 1
ATOM 1711 N N . ARG A 1 231 ? -9.293 7.069 -5.285 1.00 89.75 231 ARG A N 1
ATOM 1712 C CA . ARG A 1 231 ? -9.497 7.247 -3.833 1.00 89.75 231 ARG A CA 1
ATOM 1713 C C . ARG A 1 231 ? -9.950 5.943 -3.167 1.00 89.75 231 ARG A C 1
ATOM 1715 O O . ARG A 1 231 ? -9.340 5.534 -2.182 1.00 89.75 231 ARG A O 1
ATOM 1722 N N . TYR A 1 232 ? -10.961 5.266 -3.720 1.00 92.19 232 TYR A N 1
ATOM 1723 C CA . TYR A 1 232 ? -11.475 4.005 -3.171 1.00 92.19 232 TYR A CA 1
ATOM 1724 C C . TYR A 1 232 ? -10.413 2.901 -3.162 1.00 92.19 232 TYR A C 1
ATOM 1726 O O . TYR A 1 232 ? -10.239 2.261 -2.129 1.00 92.19 232 TYR A O 1
ATOM 1734 N N . ARG A 1 233 ? -9.642 2.730 -4.249 1.00 89.00 233 ARG A N 1
ATOM 1735 C CA . ARG A 1 233 ? -8.541 1.746 -4.304 1.00 89.00 233 ARG A CA 1
ATOM 1736 C C . ARG A 1 233 ? -7.516 1.965 -3.188 1.00 89.00 233 ARG A C 1
ATOM 1738 O O . ARG A 1 233 ? -7.227 1.034 -2.441 1.00 89.00 233 ARG A O 1
ATOM 1745 N N . ALA A 1 234 ? -7.022 3.194 -3.023 1.00 87.75 234 ALA A N 1
ATOM 1746 C CA . ALA A 1 234 ? -6.067 3.523 -1.962 1.00 87.75 234 ALA A CA 1
ATOM 1747 C C . ALA A 1 234 ? -6.659 3.313 -0.555 1.00 87.75 234 ALA A C 1
ATOM 1749 O O . ALA A 1 234 ? -6.000 2.760 0.324 1.00 87.75 234 ALA A O 1
ATOM 1750 N N . ALA A 1 235 ? -7.917 3.709 -0.346 1.00 93.12 235 ALA A N 1
ATOM 1751 C CA . ALA A 1 235 ? -8.599 3.550 0.935 1.00 93.12 235 ALA A CA 1
ATOM 1752 C C . ALA A 1 235 ? -8.794 2.075 1.320 1.00 93.12 235 ALA A C 1
ATOM 1754 O O . ALA A 1 235 ? -8.567 1.693 2.466 1.00 93.12 235 ALA A O 1
ATOM 1755 N N . LEU A 1 236 ? -9.206 1.245 0.360 1.00 94.19 236 LEU A N 1
ATOM 1756 C CA . LEU A 1 236 ? -9.546 -0.159 0.579 1.00 94.19 236 LEU A CA 1
ATOM 1757 C C . LEU A 1 236 ? -8.308 -1.059 0.639 1.00 94.19 236 LEU A C 1
ATOM 1759 O O . LEU A 1 236 ? -8.331 -2.050 1.366 1.00 94.19 236 LEU A O 1
ATOM 1763 N N . ALA A 1 237 ? -7.202 -0.681 -0.010 1.00 90.12 237 ALA A N 1
ATOM 1764 C CA . ALA A 1 237 ? -5.900 -1.308 0.219 1.00 90.12 237 ALA A CA 1
ATOM 1765 C C . ALA A 1 237 ? -5.463 -1.175 1.691 1.00 90.12 237 ALA A C 1
ATOM 1767 O O . ALA A 1 237 ? -5.064 -2.160 2.307 1.00 90.12 237 ALA A O 1
ATOM 1768 N N . ILE A 1 238 ? -5.618 0.016 2.287 1.00 90.69 238 ILE A N 1
ATOM 1769 C CA . ILE A 1 238 ? -5.306 0.247 3.708 1.00 90.69 238 ILE A CA 1
ATOM 1770 C C . ILE A 1 238 ? -6.336 -0.443 4.616 1.00 90.69 238 ILE A C 1
ATOM 1772 O O . ILE A 1 238 ? -5.958 -1.068 5.603 1.00 90.69 238 ILE A O 1
ATOM 1776 N N . ALA A 1 239 ? -7.628 -0.385 4.276 1.00 93.38 239 ALA A N 1
ATOM 1777 C CA . ALA A 1 239 ? -8.680 -1.039 5.054 1.00 93.38 239 ALA A CA 1
ATOM 1778 C C . ALA A 1 239 ? -8.573 -2.577 5.050 1.00 93.38 239 ALA A C 1
ATOM 1780 O O . ALA A 1 239 ? -9.000 -3.214 6.001 1.00 93.38 239 ALA A O 1
ATOM 1781 N N . THR A 1 240 ? -7.981 -3.190 4.021 1.00 92.81 240 THR A N 1
ATOM 1782 C CA . THR A 1 240 ? -7.804 -4.657 3.945 1.00 92.81 240 THR A CA 1
ATOM 1783 C C . THR A 1 240 ? -6.483 -5.131 4.581 1.00 92.81 240 THR A C 1
ATOM 1785 O O . THR A 1 240 ? -6.209 -6.329 4.626 1.00 92.81 240 THR A O 1
ATOM 1788 N N . ALA A 1 241 ? -5.666 -4.218 5.118 1.00 92.25 241 ALA A N 1
ATOM 1789 C CA . ALA A 1 241 ? -4.527 -4.572 5.965 1.00 92.25 241 ALA A CA 1
ATOM 1790 C C . ALA A 1 241 ? -4.983 -5.087 7.348 1.00 92.25 241 ALA A C 1
ATOM 1792 O O . ALA A 1 241 ? -6.152 -4.981 7.720 1.00 92.25 241 ALA A O 1
ATOM 1793 N N . ARG A 1 242 ? -4.047 -5.617 8.147 1.00 92.69 242 ARG A N 1
ATOM 1794 C CA . ARG A 1 242 ? -4.319 -5.956 9.555 1.00 92.69 242 ARG A CA 1
ATOM 1795 C C . ARG A 1 242 ? -4.651 -4.718 10.390 1.00 92.69 242 ARG A C 1
ATOM 1797 O O . ARG A 1 242 ? -4.137 -3.625 10.133 1.00 92.69 242 ARG A O 1
ATOM 1804 N N . ALA A 1 243 ? -5.460 -4.928 11.422 1.00 95.69 243 ALA A N 1
ATOM 1805 C CA . ALA A 1 243 ? -5.775 -3.921 12.416 1.00 95.69 243 ALA A CA 1
ATOM 1806 C C . ALA A 1 243 ? -4.608 -3.648 13.374 1.00 95.69 243 ALA A C 1
ATOM 1808 O O . ALA A 1 243 ? -3.752 -4.499 13.633 1.00 95.69 243 ALA A O 1
ATOM 1809 N N . ASP A 1 244 ? -4.583 -2.429 13.911 1.00 92.12 244 ASP A N 1
ATOM 1810 C CA . ASP A 1 244 ? -3.711 -2.075 15.028 1.00 92.12 244 ASP A CA 1
ATOM 1811 C C . ASP A 1 244 ? -4.274 -2.616 16.356 1.00 92.12 244 ASP A C 1
ATOM 1813 O O . ASP A 1 244 ? -5.484 -2.708 16.547 1.00 92.12 244 ASP A O 1
ATOM 1817 N N . ARG A 1 245 ? -3.390 -2.873 17.328 1.00 91.50 245 ARG A N 1
ATOM 1818 C CA . ARG A 1 245 ? -3.711 -3.378 18.676 1.00 91.50 245 ARG A CA 1
ATOM 1819 C C . ARG A 1 245 ? -4.689 -2.497 19.468 1.00 91.50 245 ARG A C 1
ATOM 1821 O O . ARG A 1 245 ? -5.227 -2.954 20.475 1.00 91.50 245 ARG A O 1
ATOM 1828 N N . SER A 1 246 ? -4.905 -1.241 19.070 1.00 95.81 246 SER A N 1
ATOM 1829 C CA . SER A 1 246 ? -5.945 -0.373 19.641 1.00 95.81 246 SER A CA 1
ATOM 1830 C C . SER A 1 246 ? -7.375 -0.741 19.217 1.00 95.81 246 SER A C 1
ATOM 1832 O O . SER A 1 246 ? -8.327 -0.274 19.848 1.00 95.81 246 SER A O 1
ATOM 1834 N N . GLY A 1 247 ? -7.531 -1.522 18.145 1.00 95.94 247 GLY A N 1
ATOM 1835 C CA . GLY A 1 247 ? -8.793 -1.753 17.444 1.00 95.94 247 GLY A CA 1
ATOM 1836 C C . GLY A 1 247 ? -9.308 -0.527 16.671 1.00 95.94 247 GLY A C 1
ATOM 1837 O O . GLY A 1 247 ? -10.472 -0.489 16.271 1.00 95.94 247 GLY A O 1
ATOM 1838 N N . LYS A 1 248 ? -8.507 0.546 16.509 1.00 97.62 248 LYS A N 1
ATOM 1839 C CA . LYS A 1 248 ? -9.013 1.806 15.934 1.00 97.62 248 LYS A CA 1
ATOM 1840 C C . LYS A 1 248 ? -7.966 2.723 15.295 1.00 97.62 248 LYS A C 1
ATOM 1842 O O . LYS A 1 248 ? -7.358 3.561 15.962 1.00 97.62 248 LYS A O 1
ATOM 1847 N N . GLY A 1 249 ? -7.887 2.692 13.968 1.00 96.56 249 GLY A N 1
ATOM 1848 C CA . GLY A 1 249 ? -7.158 3.686 13.184 1.00 96.56 249 GLY A CA 1
ATOM 1849 C C . GLY A 1 249 ? -7.974 4.972 13.016 1.00 96.56 249 GLY A C 1
ATOM 1850 O O . GLY A 1 249 ? -8.995 4.975 12.335 1.00 96.56 249 GLY A O 1
ATOM 1851 N N . LYS A 1 250 ? -7.537 6.092 13.601 1.00 97.25 250 LYS A N 1
ATOM 1852 C CA . LYS A 1 250 ? -8.083 7.424 13.271 1.00 97.25 250 LYS A CA 1
ATOM 1853 C C . LYS A 1 250 ? -7.213 8.095 12.217 1.00 97.25 250 LYS A C 1
ATOM 1855 O O . LYS A 1 250 ? -6.005 8.143 12.408 1.00 97.25 250 LYS A O 1
ATOM 1860 N N . ASP A 1 251 ? -7.840 8.674 11.194 1.00 96.75 251 ASP A N 1
ATOM 1861 C CA . ASP A 1 251 ? -7.172 9.452 10.138 1.00 96.75 251 ASP A CA 1
ATOM 1862 C C . ASP A 1 251 ? -5.895 8.775 9.599 1.00 96.75 251 ASP A C 1
ATOM 1864 O O . ASP A 1 251 ? -4.811 9.354 9.594 1.00 96.75 251 ASP A O 1
ATOM 1868 N N . VAL A 1 252 ? -6.019 7.515 9.163 1.00 96.19 252 VAL A N 1
ATOM 1869 C CA . VAL A 1 252 ? -4.882 6.622 8.830 1.00 96.19 252 VAL A CA 1
ATOM 1870 C C . VAL A 1 252 ? -4.060 7.051 7.601 1.00 96.19 252 VAL A C 1
ATOM 1872 O O . VAL A 1 252 ? -3.113 6.373 7.217 1.00 96.19 252 VAL A O 1
ATOM 1875 N N . LEU A 1 253 ? -4.425 8.177 6.987 1.00 91.81 253 LEU A N 1
ATOM 1876 C CA . LEU A 1 253 ? -3.757 8.822 5.852 1.00 91.81 253 LEU A CA 1
ATOM 1877 C C . LEU A 1 253 ? -2.925 10.042 6.285 1.00 91.81 253 LEU A C 1
ATOM 1879 O O . LEU A 1 253 ? -2.176 10.604 5.486 1.00 91.81 253 LEU A O 1
ATOM 1883 N N . GLY A 1 254 ? -3.094 10.482 7.534 1.00 92.56 254 GLY A N 1
ATOM 1884 C CA . GLY A 1 254 ? -2.517 11.702 8.077 1.00 92.56 254 GLY A CA 1
ATOM 1885 C C . GLY A 1 254 ? -3.163 13.002 7.562 1.00 92.56 254 GLY A C 1
ATOM 1886 O O . GLY A 1 254 ? -3.897 13.020 6.569 1.00 92.56 254 GLY A O 1
ATOM 1887 N N . PRO A 1 255 ? -2.843 14.140 8.205 1.00 92.94 255 PRO A N 1
ATOM 1888 C CA . PRO A 1 255 ? -3.472 15.435 7.934 1.00 92.94 255 PRO A CA 1
ATOM 1889 C C . PRO A 1 255 ? -3.082 16.070 6.588 1.00 92.94 255 PRO A C 1
ATOM 1891 O O . PRO A 1 255 ? -3.641 17.100 6.227 1.00 92.94 255 PRO A O 1
ATOM 1894 N N . ALA A 1 256 ? -2.122 15.489 5.860 1.00 88.94 256 ALA A N 1
ATOM 1895 C CA . ALA A 1 256 ? -1.713 15.940 4.528 1.00 88.94 256 ALA A CA 1
ATOM 1896 C C . ALA A 1 256 ? -2.582 15.358 3.395 1.00 88.94 256 ALA A C 1
ATOM 1898 O O . ALA A 1 256 ? -2.537 15.854 2.270 1.00 88.94 256 ALA A O 1
ATOM 1899 N N . SER A 1 257 ? -3.369 14.313 3.672 1.00 91.62 257 SER A N 1
ATOM 1900 C CA . SER A 1 257 ? -4.334 13.777 2.713 1.00 91.62 257 SER A CA 1
ATOM 1901 C C . SER A 1 257 ? -5.530 14.731 2.571 1.00 91.62 257 SER A C 1
ATOM 1903 O O . SER A 1 257 ? -6.045 15.187 3.592 1.00 91.62 257 SER A O 1
ATOM 1905 N N . PRO A 1 258 ? -6.039 15.004 1.351 1.00 92.19 258 PRO A N 1
ATOM 1906 C CA . PRO A 1 258 ? -7.227 15.842 1.157 1.00 92.19 258 PRO A CA 1
ATOM 1907 C C . PRO A 1 258 ? -8.543 15.166 1.590 1.00 92.19 258 PRO A C 1
ATOM 1909 O O . PRO A 1 258 ? -9.593 15.792 1.546 1.00 92.19 258 PRO A O 1
ATOM 1912 N N . TRP A 1 259 ? -8.482 13.905 2.020 1.00 95.75 259 TRP A N 1
ATOM 1913 C CA . TRP A 1 259 ? -9.579 13.091 2.552 1.00 95.75 259 TRP A CA 1
ATOM 1914 C C . TRP A 1 259 ? -9.100 12.329 3.797 1.00 95.75 259 TRP A C 1
ATOM 1916 O O . TRP A 1 259 ? -7.899 12.265 4.082 1.00 95.75 259 TRP A O 1
ATOM 1926 N N . LYS A 1 260 ? -10.031 11.776 4.569 1.00 96.69 260 LYS A N 1
ATOM 1927 C CA . LYS A 1 260 ? -9.819 11.214 5.906 1.00 96.69 260 LYS A CA 1
ATOM 1928 C C . LYS A 1 260 ? -10.453 9.831 5.991 1.00 96.69 260 LYS A C 1
ATOM 1930 O O . LYS A 1 260 ? -11.629 9.657 5.682 1.00 96.69 260 LYS A O 1
ATOM 1935 N N . LEU A 1 261 ? -9.670 8.848 6.426 1.00 98.19 261 LEU A N 1
ATOM 1936 C CA . LEU A 1 261 ? -10.105 7.460 6.584 1.00 98.19 261 LEU A CA 1
ATOM 1937 C C . LEU A 1 261 ? -9.995 7.058 8.056 1.00 98.19 261 LEU A C 1
ATOM 1939 O O . LEU A 1 261 ? -8.927 7.166 8.659 1.00 98.19 261 LEU A O 1
ATOM 1943 N N . ASN A 1 262 ? -11.103 6.597 8.632 1.00 98.25 262 ASN A N 1
ATOM 1944 C CA . ASN A 1 262 ? -11.149 6.037 9.981 1.00 98.25 262 ASN A CA 1
ATOM 1945 C C . ASN A 1 262 ? -11.503 4.550 9.894 1.00 98.25 262 ASN A C 1
ATOM 1947 O O . ASN A 1 262 ? -12.504 4.198 9.272 1.00 98.25 262 ASN A O 1
ATOM 1951 N N . LEU A 1 263 ? -10.707 3.700 10.534 1.00 98.31 263 LEU A N 1
ATOM 1952 C CA . LEU A 1 263 ? -10.858 2.249 10.556 1.00 98.31 263 LEU A CA 1
ATOM 1953 C C . LEU A 1 263 ? -11.173 1.765 11.975 1.00 98.31 263 LEU A C 1
ATOM 1955 O O . LEU A 1 263 ? -10.696 2.331 12.964 1.00 98.31 263 LEU A O 1
ATOM 1959 N N . TYR A 1 264 ? -12.007 0.736 12.063 1.00 98.31 264 TYR A N 1
ATOM 1960 C CA . TYR A 1 264 ? -12.519 0.171 13.304 1.00 98.31 264 TYR A CA 1
ATOM 1961 C C . TYR A 1 264 ? -12.497 -1.350 13.190 1.00 98.31 264 TYR A C 1
ATOM 1963 O O . TYR A 1 264 ? -12.992 -1.903 12.211 1.00 98.31 264 TYR A O 1
ATOM 1971 N N . ASP A 1 265 ? -11.899 -1.972 14.189 1.00 98.25 265 ASP A N 1
ATOM 1972 C CA . ASP A 1 265 ? -11.886 -3.401 14.468 1.00 98.25 265 ASP A CA 1
ATOM 1973 C C . ASP A 1 265 ? -12.766 -3.538 15.723 1.00 98.25 265 ASP A C 1
ATOM 1975 O O . ASP A 1 265 ? -12.447 -2.995 16.791 1.00 98.25 265 ASP A O 1
ATOM 1979 N N . ASP A 1 266 ? -13.976 -4.066 15.527 1.00 97.69 266 ASP A N 1
ATOM 1980 C CA . ASP A 1 266 ? -15.060 -4.009 16.505 1.00 97.69 266 ASP A CA 1
ATOM 1981 C C . ASP A 1 266 ? -15.054 -5.231 17.432 1.00 97.69 266 ASP A C 1
ATOM 1983 O O . ASP A 1 266 ? -15.415 -5.086 18.608 1.00 97.69 266 ASP A O 1
ATOM 1987 N N . ASP A 1 267 ? -14.646 -6.405 16.934 1.00 97.06 267 ASP A N 1
ATOM 1988 C CA . ASP A 1 267 ? -14.572 -7.649 17.715 1.00 97.06 267 ASP A CA 1
ATOM 1989 C C . ASP A 1 267 ? -13.167 -7.992 18.258 1.00 97.06 267 ASP A C 1
ATOM 1991 O O . ASP A 1 267 ? -13.071 -8.674 19.287 1.00 97.06 267 ASP A O 1
ATOM 1995 N N . LYS A 1 268 ? -12.111 -7.379 17.698 1.00 96.25 268 LYS A N 1
ATOM 1996 C CA . LYS A 1 268 ? -10.688 -7.493 18.076 1.00 96.25 268 LYS A CA 1
ATOM 1997 C C . LYS A 1 268 ? -9.989 -8.770 17.622 1.00 96.25 268 LYS A C 1
ATOM 1999 O O . LYS A 1 268 ? -9.047 -9.213 18.291 1.00 96.25 268 LYS A O 1
ATOM 2004 N N . ASP A 1 269 ? -10.392 -9.339 16.486 1.00 96.12 269 ASP A N 1
ATOM 2005 C CA . ASP A 1 269 ? -9.665 -10.435 15.833 1.00 96.12 269 ASP A CA 1
ATOM 2006 C C . ASP A 1 269 ? -8.344 -10.000 15.152 1.00 96.12 269 ASP A C 1
ATOM 2008 O O . ASP A 1 269 ? -7.446 -10.827 14.949 1.00 96.12 269 ASP A O 1
ATOM 2012 N N . GLY A 1 270 ? -8.174 -8.701 14.871 1.00 95.44 270 GLY A N 1
ATOM 2013 C CA . GLY A 1 270 ? -7.016 -8.144 14.166 1.00 95.44 270 GLY A CA 1
ATOM 2014 C C . GLY A 1 270 ? -7.246 -7.828 12.680 1.00 95.44 270 GLY A C 1
ATOM 2015 O O . GLY A 1 270 ? -6.269 -7.588 11.958 1.00 95.44 270 GLY A O 1
ATOM 2016 N N . GLN A 1 271 ? -8.495 -7.802 12.216 1.00 97.25 271 GLN A N 1
ATOM 2017 C CA . GLN A 1 271 ? -8.950 -7.317 10.911 1.00 97.25 271 GLN A CA 1
ATOM 2018 C C . GLN A 1 271 ? -9.862 -6.083 11.078 1.00 97.25 271 GLN A C 1
ATOM 2020 O O . GLN A 1 271 ? -10.473 -5.865 12.117 1.00 97.25 271 GLN A O 1
ATOM 2025 N N . TRP A 1 272 ? -9.935 -5.211 10.068 1.00 97.94 272 TRP A N 1
ATOM 2026 C CA . TRP A 1 272 ? -10.817 -4.039 10.123 1.00 97.94 272 TRP A CA 1
ATOM 2027 C C . TRP A 1 272 ? -12.256 -4.401 9.711 1.00 97.94 272 TRP A C 1
ATOM 2029 O O . TRP A 1 272 ? -12.533 -4.591 8.529 1.00 97.94 272 TRP A O 1
ATOM 2039 N N . ASP A 1 273 ? -13.188 -4.415 10.666 1.00 98.12 273 ASP A N 1
ATOM 2040 C CA . ASP A 1 273 ? -14.632 -4.599 10.438 1.00 98.12 273 ASP A CA 1
ATOM 2041 C C . ASP A 1 273 ? -15.293 -3.442 9.687 1.00 98.12 273 ASP A C 1
ATOM 2043 O O . ASP A 1 273 ? -16.255 -3.630 8.938 1.00 98.12 273 ASP A O 1
ATOM 2047 N N . ARG A 1 274 ? -14.863 -2.202 9.945 1.00 98.00 274 ARG A N 1
ATOM 2048 C CA . ARG A 1 274 ? -15.514 -1.008 9.390 1.00 98.00 274 ARG A CA 1
ATOM 2049 C C . ARG A 1 274 ? -14.521 0.053 8.979 1.00 98.00 274 ARG A C 1
ATOM 2051 O O . ARG A 1 274 ? -13.569 0.366 9.690 1.00 98.00 274 ARG A O 1
ATOM 2058 N N . ALA A 1 275 ? -14.852 0.701 7.874 1.00 98.06 275 ALA A N 1
ATOM 2059 C CA . ALA A 1 275 ? -14.183 1.890 7.392 1.00 98.06 275 ALA A CA 1
ATOM 2060 C C . ALA A 1 275 ? -15.182 3.045 7.312 1.00 98.06 2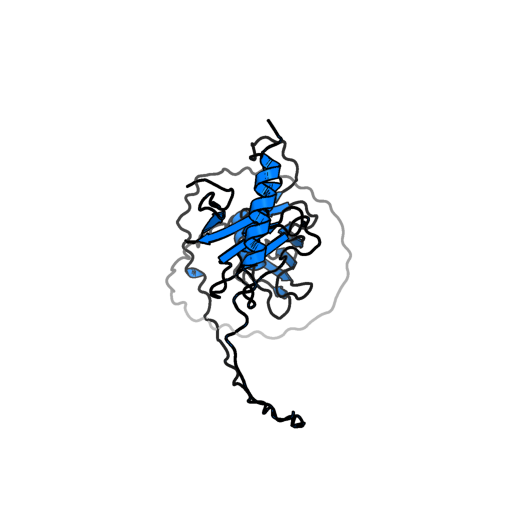75 ALA A C 1
ATOM 2062 O O . ALA A 1 275 ? -16.372 2.855 7.049 1.00 98.06 275 ALA A O 1
ATOM 2063 N N . LYS A 1 276 ? -14.689 4.261 7.515 1.00 97.94 276 LYS A N 1
ATOM 2064 C CA . LYS A 1 276 ? -15.422 5.489 7.233 1.00 97.94 276 LYS A CA 1
ATOM 2065 C C . LYS A 1 276 ? -14.549 6.444 6.448 1.00 97.94 276 LYS A C 1
ATOM 2067 O O . LYS A 1 276 ? -13.423 6.718 6.868 1.00 97.94 276 LYS A O 1
ATOM 2072 N N . LEU A 1 277 ? -15.097 6.953 5.358 1.00 97.06 277 LEU A N 1
ATOM 2073 C CA . LEU A 1 277 ? -14.458 7.907 4.474 1.00 97.06 277 LEU A CA 1
ATOM 2074 C C . LEU A 1 277 ? -15.173 9.254 4.596 1.00 97.06 277 LEU A C 1
ATOM 2076 O O . LEU A 1 277 ? -16.377 9.348 4.384 1.00 97.06 277 LEU A O 1
ATOM 2080 N N . ASP A 1 278 ? -14.393 10.273 4.921 1.00 97.25 278 ASP A N 1
ATOM 2081 C CA . ASP A 1 278 ? -14.726 11.695 4.867 1.00 97.25 278 ASP A CA 1
ATOM 2082 C C . ASP A 1 278 ? -13.888 12.258 3.699 1.00 97.25 278 ASP A C 1
ATOM 2084 O O . ASP A 1 278 ? -12.658 12.136 3.691 1.00 97.25 278 ASP A O 1
ATOM 2088 N N . THR A 1 279 ? -14.539 12.736 2.633 1.00 95.50 279 THR A N 1
ATOM 2089 C CA . THR A 1 279 ? -13.877 13.022 1.343 1.00 95.50 279 THR A CA 1
ATOM 2090 C C . THR A 1 279 ? -13.321 14.437 1.222 1.00 95.50 279 THR A C 1
ATOM 2092 O O . THR A 1 279 ? -12.525 14.688 0.315 1.00 95.50 279 THR A O 1
ATOM 2095 N N . ASN A 1 280 ? -13.717 15.340 2.121 1.00 95.06 280 ASN A N 1
ATOM 2096 C CA . ASN A 1 280 ? -13.438 16.779 2.056 1.00 95.06 280 ASN A CA 1
ATOM 2097 C C . ASN A 1 280 ? -12.809 17.348 3.352 1.00 95.06 280 ASN A C 1
ATOM 2099 O O . ASN A 1 280 ? -12.333 18.485 3.354 1.00 95.06 280 ASN A O 1
ATOM 2103 N N . ARG A 1 281 ? -12.763 16.540 4.420 1.00 96.00 281 ARG A N 1
ATOM 2104 C CA . ARG A 1 281 ? -12.285 16.826 5.781 1.00 96.00 281 ARG A CA 1
ATOM 2105 C C . ARG A 1 281 ? -13.148 17.809 6.576 1.00 96.00 281 ARG A C 1
ATOM 2107 O O . ARG A 1 281 ? -12.613 18.547 7.405 1.00 96.00 281 ARG A O 1
ATOM 2114 N N . ASP A 1 282 ? -14.467 17.792 6.369 1.00 96.19 282 ASP A N 1
ATOM 2115 C CA . ASP A 1 282 ? -15.447 18.607 7.109 1.00 96.19 282 ASP A CA 1
ATOM 2116 C C . ASP A 1 282 ? -15.972 17.971 8.420 1.00 96.19 282 ASP A C 1
ATOM 2118 O O . ASP A 1 282 ? -16.825 18.556 9.092 1.00 96.19 282 ASP A O 1
ATOM 2122 N N . ASP A 1 283 ? -15.411 16.820 8.822 1.00 91.88 283 ASP A N 1
ATOM 2123 C CA . ASP A 1 283 ? -15.811 15.999 9.979 1.00 91.88 283 ASP A CA 1
ATOM 2124 C C . ASP A 1 283 ? -17.187 15.299 9.849 1.00 91.88 283 ASP A C 1
ATOM 2126 O O . ASP A 1 283 ? -17.657 14.669 10.807 1.00 91.88 283 ASP A O 1
ATOM 2130 N N . VAL A 1 284 ? -17.808 15.305 8.662 1.00 92.62 284 VAL A N 1
ATOM 2131 C CA . VAL A 1 284 ? -18.945 14.438 8.318 1.00 92.62 284 VAL A CA 1
ATOM 2132 C C . VAL A 1 284 ? -18.454 13.177 7.597 1.00 92.62 284 VAL A C 1
ATOM 2134 O O . VAL A 1 284 ? -17.724 13.215 6.614 1.00 92.62 284 VAL A O 1
ATOM 2137 N N . ASP A 1 285 ? -18.890 12.010 8.078 1.00 91.19 285 ASP A N 1
ATOM 2138 C CA . ASP A 1 285 ? -18.631 10.735 7.403 1.00 91.19 285 ASP A CA 1
ATOM 2139 C C . ASP A 1 285 ? -19.488 10.620 6.110 1.00 91.19 285 ASP A C 1
ATOM 2141 O O . ASP A 1 285 ? -20.627 10.133 6.186 1.00 91.19 285 ASP A O 1
ATOM 2145 N N . ASP A 1 286 ? -18.962 11.036 4.950 1.00 92.75 286 ASP A N 1
ATOM 2146 C CA . ASP A 1 286 ? -19.608 10.876 3.628 1.00 92.75 286 ASP A CA 1
ATOM 2147 C C . ASP A 1 286 ? -20.004 9.417 3.353 1.00 92.75 286 ASP A C 1
ATOM 2149 O O . ASP A 1 286 ? -21.155 9.113 3.028 1.00 92.75 286 ASP A O 1
ATOM 2153 N N . GLU A 1 287 ? -19.050 8.494 3.513 1.00 95.19 287 GLU A N 1
ATOM 2154 C CA . GLU A 1 287 ? -19.261 7.067 3.297 1.00 95.19 287 GLU A CA 1
ATOM 2155 C C . GLU A 1 287 ? -18.855 6.210 4.495 1.00 95.19 287 GLU A C 1
ATOM 2157 O O . GLU A 1 287 ? -17.954 6.523 5.277 1.00 95.19 287 GLU A O 1
ATOM 2162 N N . LYS A 1 288 ? -19.536 5.071 4.623 1.00 97.25 288 LYS A N 1
ATOM 2163 C CA . LYS A 1 288 ? -19.318 4.056 5.657 1.00 97.25 288 LYS A CA 1
ATOM 2164 C C . LYS A 1 288 ? -19.321 2.698 4.973 1.00 97.25 288 LYS A C 1
ATOM 2166 O O . LYS A 1 288 ? -20.266 2.392 4.245 1.00 97.25 288 LYS A O 1
ATOM 2171 N N . TRP A 1 289 ? -18.297 1.891 5.207 1.00 97.50 289 TRP A N 1
ATOM 2172 C CA . TRP A 1 289 ? -18.151 0.549 4.647 1.00 97.50 289 TRP A CA 1
ATOM 2173 C C . TRP A 1 289 ? -18.014 -0.464 5.782 1.00 97.50 289 TRP A C 1
ATOM 2175 O O . TRP A 1 289 ? -17.544 -0.131 6.871 1.00 97.50 289 TRP A O 1
ATOM 2185 N N . ASN A 1 290 ? -18.432 -1.699 5.529 1.00 97.69 290 ASN A N 1
ATOM 2186 C CA . ASN A 1 290 ? -18.337 -2.809 6.470 1.00 97.69 290 ASN A CA 1
ATOM 2187 C C . ASN A 1 290 ? -17.652 -3.973 5.753 1.00 97.69 290 ASN A C 1
ATOM 2189 O O . ASN A 1 290 ? -18.009 -4.268 4.612 1.00 97.69 290 ASN A O 1
ATOM 2193 N N . PHE A 1 291 ? -16.718 -4.642 6.413 1.00 96.88 291 PHE A N 1
ATOM 2194 C CA . PHE A 1 291 ? -16.164 -5.904 5.962 1.00 96.88 291 PHE A CA 1
ATOM 2195 C C . PHE A 1 291 ? -17.088 -7.033 6.423 1.00 96.88 291 PHE A C 1
ATOM 2197 O O . PHE A 1 291 ? -17.428 -7.139 7.598 1.00 96.88 291 PHE A O 1
ATOM 2204 N N . LYS A 1 292 ? -17.577 -7.844 5.487 1.00 94.56 292 LYS A N 1
ATOM 2205 C CA . LYS A 1 292 ? -18.499 -8.957 5.755 1.00 94.56 292 LYS A CA 1
ATOM 2206 C C . LYS A 1 292 ? -18.222 -10.072 4.767 1.00 94.56 292 LYS A C 1
ATOM 2208 O O . LYS A 1 292 ? -17.990 -9.796 3.600 1.00 94.56 292 LYS A O 1
ATOM 2213 N N . LYS A 1 293 ? -18.276 -11.336 5.200 1.00 93.88 293 LYS A N 1
ATOM 2214 C CA . LYS A 1 293 ? -18.077 -12.511 4.320 1.00 93.88 293 LYS A CA 1
ATOM 2215 C C . LYS A 1 293 ? -16.781 -12.449 3.469 1.00 93.88 293 LYS A C 1
ATOM 2217 O O . LYS A 1 293 ? -16.761 -12.972 2.360 1.00 93.88 293 LYS A O 1
ATOM 2222 N N . GLY A 1 294 ? -15.725 -11.787 3.952 1.00 93.56 294 GLY A N 1
ATOM 2223 C CA . GLY A 1 294 ? -14.461 -11.623 3.218 1.00 93.56 294 GLY A CA 1
ATOM 2224 C C . GLY A 1 294 ? -14.415 -10.484 2.183 1.00 93.56 294 GLY A C 1
ATOM 2225 O O . GLY A 1 294 ? -13.472 -10.433 1.398 1.00 93.56 294 GLY A O 1
ATOM 2226 N N . ARG A 1 295 ? -15.407 -9.582 2.150 1.00 94.25 295 ARG A N 1
ATOM 2227 C CA . ARG A 1 295 ? -15.538 -8.493 1.160 1.00 94.25 295 ARG A CA 1
ATOM 2228 C C . ARG A 1 295 ? -15.992 -7.179 1.808 1.00 94.25 295 ARG A C 1
ATOM 2230 O O . ARG A 1 295 ? -16.652 -7.192 2.845 1.00 94.25 295 ARG A O 1
ATOM 2237 N N . TRP A 1 296 ? -15.671 -6.045 1.185 1.00 96.94 296 TRP A N 1
ATOM 2238 C CA . TRP A 1 296 ? -16.136 -4.721 1.624 1.00 96.94 296 TRP A CA 1
ATOM 2239 C C . TRP A 1 296 ? -17.492 -4.370 0.999 1.00 96.94 296 TRP A C 1
ATOM 2241 O O . TRP A 1 296 ? -17.666 -4.474 -0.212 1.00 96.94 296 TRP A O 1
ATOM 2251 N N . GLU A 1 297 ? -18.444 -3.916 1.814 1.00 96.94 297 GLU A N 1
ATOM 2252 C CA . GLU A 1 297 ? -19.812 -3.553 1.415 1.00 96.94 297 GLU A CA 1
ATOM 2253 C C . GLU A 1 297 ? -20.153 -2.136 1.917 1.00 96.94 297 GLU A C 1
ATOM 2255 O O . GLU A 1 297 ? -19.914 -1.815 3.090 1.00 96.94 297 GLU A O 1
ATOM 2260 N N . LYS A 1 298 ? -20.745 -1.270 1.077 1.00 95.56 298 LYS A N 1
ATOM 2261 C CA . LYS A 1 298 ? -21.219 0.049 1.539 1.00 95.56 298 LYS A CA 1
ATOM 2262 C C . LYS A 1 298 ? -22.375 -0.102 2.536 1.00 95.56 298 LYS A C 1
ATOM 2264 O O . LYS A 1 298 ? -23.173 -1.041 2.482 1.00 95.56 298 LYS A O 1
ATOM 2269 N N . SER A 1 299 ? -22.457 0.832 3.484 1.00 91.88 299 SER A N 1
ATOM 2270 C CA . SER A 1 299 ? -23.443 0.853 4.570 1.00 91.88 299 SER A CA 1
ATOM 2271 C C . SER A 1 299 ? -24.870 1.029 4.042 1.00 91.88 299 SER A C 1
ATOM 2273 O O . SER A 1 299 ? -25.386 2.139 3.947 1.00 91.88 299 SER A O 1
ATOM 2275 N N . GLY A 1 300 ? -25.499 -0.101 3.738 1.00 87.69 300 GLY A N 1
ATOM 2276 C CA . GLY A 1 300 ? -26.799 -0.223 3.079 1.00 87.69 300 GLY A CA 1
ATOM 2277 C C . GLY A 1 300 ? -27.015 -1.630 2.507 1.00 87.69 300 GLY A C 1
ATOM 2278 O O . GLY A 1 300 ? -28.154 -2.067 2.403 1.00 87.69 300 GLY A O 1
ATOM 2279 N N . GLY A 1 301 ? -25.928 -2.365 2.227 1.00 78.88 301 GLY A N 1
ATOM 2280 C CA . GLY A 1 301 ? -25.949 -3.739 1.701 1.00 78.88 301 GLY A CA 1
ATOM 2281 C C . GLY A 1 301 ? -25.558 -3.842 0.224 1.00 78.88 301 GLY A C 1
ATOM 2282 O O . GLY A 1 301 ? -25.342 -4.936 -0.279 1.00 78.88 301 GLY A O 1
ATOM 2283 N N . SER A 1 302 ? -25.428 -2.709 -0.462 1.00 84.44 302 SER A N 1
ATOM 2284 C CA . SER A 1 302 ? -24.830 -2.571 -1.792 1.00 84.44 302 SER A CA 1
ATOM 2285 C C . SER A 1 302 ? -24.383 -1.114 -1.991 1.00 84.44 302 SER A C 1
ATOM 2287 O O . SER A 1 302 ? -24.933 -0.227 -1.328 1.00 84.44 302 SER A O 1
ATOM 2289 N N . PRO A 1 303 ? -23.407 -0.835 -2.873 1.00 91.69 303 PRO A N 1
ATOM 2290 C CA . PRO A 1 303 ? -22.597 -1.794 -3.630 1.00 91.69 303 PRO A CA 1
ATOM 2291 C C . PRO A 1 303 ? -21.511 -2.501 -2.791 1.00 91.69 303 PRO A C 1
ATOM 2293 O O . PRO A 1 303 ? -21.259 -2.166 -1.630 1.00 91.69 303 PRO A O 1
ATOM 2296 N N . ILE A 1 304 ? -20.863 -3.481 -3.417 1.00 94.06 304 ILE A N 1
ATOM 2297 C CA . ILE A 1 304 ? -19.799 -4.359 -2.920 1.00 94.06 304 ILE A CA 1
ATOM 2298 C C . ILE A 1 304 ? -18.502 -4.058 -3.676 1.00 94.06 304 ILE A C 1
ATOM 2300 O O . ILE A 1 304 ? -18.525 -3.826 -4.881 1.00 94.06 304 ILE A O 1
ATOM 2304 N N . TRP A 1 305 ? -17.357 -4.074 -3.000 1.00 93.50 305 TRP A N 1
ATOM 2305 C CA . TRP A 1 305 ? -16.054 -3.910 -3.642 1.00 93.50 305 TRP A CA 1
ATOM 2306 C C . TRP A 1 305 ? -15.551 -5.231 -4.233 1.00 93.50 305 TRP A C 1
ATOM 2308 O O . TRP A 1 305 ? -15.385 -6.210 -3.505 1.00 93.50 305 TRP A O 1
ATOM 2318 N N . ASN A 1 306 ? -15.241 -5.249 -5.532 1.00 89.00 306 ASN A N 1
ATOM 2319 C CA . ASN A 1 306 ? -14.729 -6.440 -6.227 1.00 89.00 306 ASN A CA 1
ATOM 2320 C C . ASN A 1 306 ? -13.185 -6.508 -6.309 1.00 89.00 306 ASN A C 1
ATOM 2322 O O . ASN A 1 306 ? -12.643 -7.322 -7.052 1.00 89.00 306 ASN A O 1
ATOM 2326 N N . GLY A 1 307 ? -12.475 -5.623 -5.599 1.00 84.75 307 GLY A N 1
ATOM 2327 C CA . GLY A 1 307 ? -11.025 -5.415 -5.722 1.00 84.75 307 GLY A CA 1
ATOM 2328 C C . GLY A 1 307 ? -10.650 -4.243 -6.636 1.00 84.75 307 GLY A C 1
ATOM 2329 O O . GLY A 1 307 ? -9.645 -3.580 -6.391 1.00 84.75 307 GLY A O 1
ATOM 2330 N N . SER A 1 308 ? -11.478 -3.939 -7.638 1.00 82.75 308 SER A N 1
ATOM 2331 C CA . SER A 1 308 ? -11.183 -2.963 -8.696 1.00 82.75 308 SER A CA 1
ATOM 2332 C C . SER A 1 308 ? -12.197 -1.815 -8.807 1.00 82.75 308 SER A C 1
ATOM 2334 O O . SER A 1 308 ? -11.787 -0.716 -9.198 1.00 82.75 308 SER A O 1
ATOM 2336 N N . ASP A 1 309 ? -13.469 -2.063 -8.462 1.00 90.44 309 ASP A N 1
ATOM 2337 C CA . ASP A 1 309 ? -14.589 -1.111 -8.452 1.00 90.44 309 ASP A CA 1
ATOM 2338 C C . ASP A 1 309 ? -15.732 -1.567 -7.506 1.00 90.44 309 ASP A C 1
ATOM 2340 O O . ASP A 1 309 ? -15.726 -2.690 -6.985 1.00 90.44 309 ASP A O 1
ATOM 2344 N N . TRP A 1 310 ? -16.714 -0.689 -7.284 1.00 91.56 310 TRP A N 1
ATOM 2345 C CA . TRP A 1 310 ? -17.953 -0.941 -6.543 1.00 91.56 310 TRP A CA 1
ATOM 2346 C C . TRP A 1 310 ? -19.061 -1.465 -7.477 1.00 91.56 310 TRP A C 1
ATOM 2348 O O . TRP A 1 310 ? -19.511 -0.748 -8.366 1.00 91.56 310 TRP A O 1
ATOM 2358 N N . VAL A 1 311 ? -19.549 -2.686 -7.242 1.00 92.69 311 VAL A N 1
ATOM 2359 C CA . VAL A 1 311 ? -20.610 -3.350 -8.028 1.00 92.69 311 VAL A CA 1
ATOM 2360 C C . VAL A 1 311 ? -21.871 -3.609 -7.198 1.00 92.69 311 VAL A C 1
ATOM 2362 O O . VAL A 1 311 ? -21.787 -3.825 -5.992 1.00 92.69 311 VAL A O 1
ATOM 2365 N N . GLU A 1 312 ? -23.046 -3.594 -7.822 1.00 92.38 312 GLU A N 1
ATOM 2366 C CA . GLU A 1 312 ? -24.296 -4.063 -7.196 1.00 92.38 312 GLU A CA 1
ATOM 2367 C C . GLU A 1 312 ? -24.347 -5.612 -7.197 1.00 92.38 312 GLU A C 1
ATOM 2369 O O . GLU A 1 312 ? -23.688 -6.236 -8.034 1.00 92.38 312 GLU A O 1
ATOM 2374 N N . GLU A 1 313 ? -25.058 -6.224 -6.234 1.00 79.62 313 GLU A N 1
ATOM 2375 C CA . GLU A 1 313 ? -25.201 -7.694 -6.057 1.00 79.62 313 GLU A CA 1
ATOM 2376 C C . GLU A 1 313 ? -26.500 -8.247 -6.673 1.00 79.62 313 GLU A C 1
ATOM 2378 O O . GLU A 1 313 ? -27.557 -7.599 -6.496 1.00 79.62 313 GLU A O 1
#

Secondary structure (DSSP, 8-state):
--STHHHHHHHHHHHHHTSGGGSSS----------------------PPP-----PPP--GGG---TT--------------------------------------PPPPP-----PPP--------HHHHHHHHHHHHTSBPPTTSEE-STT-TTSSSEEEEE-SS-SSB--EEEEESSSSSS-SEEEEEETTEEEETTS-EEEETTEEEE-S---S-S------HHHHHHHHHHHHHTSBPPTTSEESSTT-TTSSSEEEEE-SS-SSB--EEEEESSSSS---EEEEEETTEEEETTS--EE-SSSEE--

pLDDT: mean 73.72, std 22.8, range [33.75, 98.38]